Protein AF-L8WG31-F1 (afdb_monomer_lite)

InterPro domains:
  IPR007484 Peptidase M28 [PF04389] (131-255)
  IPR045175 Peptidase M28 family [PTHR12147] (44-254)

Secondary structure (DSSP, 8-state):
------HHHHHHHHHHHHHHHHHHS-PPPPP--SB-TTT-SB---HHHHHHHHHIIIIII----TTSHHHHHHHHHHHHHHHHHHHHHHHHHHHSTT---EEEEEEEEEEEEEEEEETTEEEEEEEEEEEEEEEEEE-SSTTTTSSEEEEE--S---TT---IIIIIHHHHHHHHHHHHTTTS----SHHHHHHHHH-TTGGGEEEEEE---S-SSSS--B-----HHHHHHHHTSSS--B-HHHHHHHHTTSSPP-

Sequence (257 aa):
MTKSTSVWHTFASLLPLLVITPWITKLPTPVVDLINPRTGLPQLSEFQILSHVRALSEDIGFRTVGTREHALGDAWLLDQVEKLRDQCKELLSLTPGRRLECEVWRQQGSGTHRFDMMNKRVYKNYVDLTNIIVRVSDGTPEGKRNAVLVNSHLDSTLPSPGAADDAISVGVMLECIRVLTETPESLQDGSHLYATQHFTAHTVRAIINLEAAGSTGPELLFQATSEEMIEAYSHVPRPFGTVLANDVFSSGVIMSE

Radius of gyration: 20.76 Å; chains: 1; bounding box: 80×47×40 Å

Foldseek 3Di:
DDDPPDVVVVVVVCCCVVPVVQVVDDDDDFAADQADPPPRAGDFGPNQLLVQLCCQPPVLNALAPPDPSVVVLVVVLLVLLVVLQVVLVVVCVVDPPQQKHKDKDWDWAWDWDWDQFPNDIDIDTDHRDIWIWIWMFSPDPVRLQADEAEEAARGHDPPGSCSVRPSSSSSVQSSCSNSCSCTGHYYPVCVVVCCVPNPSNNSYDYYHYRGGPDDDDPDEPLDDDDPVVVVVLVPDPDRHYDVVSVVCVVVSVDDDD

Organism: Thanatephorus cucumeris (strain AG1-IA) (NCBI:txid983506)

pLDDT: mean 81.34, std 14.18, range [32.25, 97.56]

Structure (mmCIF, N/CA/C/O backbone):
data_AF-L8WG31-F1
#
_entry.id   AF-L8WG31-F1
#
loop_
_atom_site.group_PDB
_atom_site.id
_atom_site.type_symbol
_atom_site.label_atom_id
_atom_site.label_alt_id
_atom_site.label_comp_id
_atom_site.label_asym_id
_atom_site.label_entity_id
_atom_site.label_seq_id
_atom_site.pdbx_PDB_ins_code
_atom_site.Cartn_x
_atom_site.Cartn_y
_atom_site.Cartn_z
_atom_site.occupancy
_atom_site.B_iso_or_equiv
_atom_site.auth_seq_id
_atom_site.auth_comp_id
_atom_site.auth_asym_id
_atom_site.auth_atom_id
_atom_site.pdbx_PDB_model_num
ATOM 1 N N . MET A 1 1 ? 55.228 -19.697 7.685 1.00 39.38 1 MET A N 1
ATOM 2 C CA . MET A 1 1 ? 54.350 -19.990 6.530 1.00 39.38 1 MET A CA 1
ATOM 3 C C . MET A 1 1 ? 52.945 -20.260 7.050 1.00 39.38 1 MET A C 1
ATOM 5 O O . MET A 1 1 ? 52.651 -21.381 7.443 1.00 39.38 1 MET A O 1
ATOM 9 N N . THR A 1 2 ? 52.099 -19.237 7.132 1.00 44.00 2 THR A N 1
ATOM 10 C CA . THR A 1 2 ? 50.674 -19.400 7.452 1.00 44.00 2 THR A CA 1
ATOM 11 C C . THR A 1 2 ? 49.940 -19.893 6.205 1.00 44.00 2 THR A C 1
ATOM 13 O O . THR A 1 2 ? 50.102 -19.326 5.125 1.00 44.00 2 THR A O 1
ATOM 16 N N . LYS A 1 3 ? 49.160 -20.975 6.319 1.00 47.31 3 LYS A N 1
ATOM 17 C CA . LYS A 1 3 ? 48.319 -21.436 5.207 1.00 47.31 3 LYS A CA 1
ATOM 18 C C . LYS A 1 3 ? 47.142 -20.476 5.064 1.00 47.31 3 LYS A C 1
ATOM 20 O O . LYS A 1 3 ? 46.303 -20.419 5.956 1.00 47.31 3 LYS A O 1
ATOM 25 N N . SER A 1 4 ? 47.068 -19.764 3.942 1.00 49.72 4 SER A N 1
ATOM 26 C CA . SER A 1 4 ? 45.843 -19.067 3.551 1.00 49.72 4 SER A CA 1
ATOM 27 C C . SER A 1 4 ? 44.784 -20.113 3.199 1.00 49.72 4 SER A C 1
ATOM 29 O O . SER A 1 4 ? 44.795 -20.686 2.108 1.00 49.72 4 SER A O 1
ATOM 31 N N . THR A 1 5 ? 43.907 -20.428 4.151 1.00 52.72 5 THR A N 1
ATOM 32 C CA . THR A 1 5 ? 42.684 -21.192 3.889 1.00 52.72 5 THR A CA 1
ATOM 33 C C . THR A 1 5 ? 41.764 -20.308 3.062 1.00 52.72 5 THR A C 1
ATOM 35 O O . THR A 1 5 ? 41.119 -19.408 3.596 1.00 52.72 5 THR A O 1
ATOM 38 N N . SER A 1 6 ? 41.782 -20.526 1.747 1.00 55.91 6 SER A N 1
ATOM 39 C CA . SER A 1 6 ? 41.094 -19.685 0.768 1.00 55.91 6 SER A CA 1
ATOM 40 C C . SER A 1 6 ? 39.626 -19.468 1.140 1.00 55.91 6 SER A C 1
ATOM 42 O O . SER A 1 6 ? 38.872 -20.434 1.260 1.00 55.91 6 SER A O 1
ATOM 44 N N . VAL A 1 7 ? 39.219 -18.198 1.265 1.00 59.09 7 VAL A N 1
ATOM 45 C CA . VAL A 1 7 ? 37.840 -17.762 1.573 1.00 59.09 7 VAL A CA 1
ATOM 46 C C . VAL A 1 7 ? 36.817 -18.401 0.622 1.00 59.09 7 VAL A C 1
ATOM 48 O O . VAL A 1 7 ? 35.701 -18.730 1.022 1.00 59.09 7 VAL A O 1
ATOM 51 N N . TRP A 1 8 ? 37.239 -18.675 -0.615 1.00 56.16 8 TRP A N 1
ATOM 52 C CA . TRP A 1 8 ? 36.476 -19.394 -1.633 1.00 56.16 8 TRP A CA 1
ATOM 53 C C . TRP A 1 8 ? 36.023 -20.796 -1.209 1.00 56.16 8 TRP A C 1
ATOM 55 O O . TRP A 1 8 ? 34.938 -21.208 -1.604 1.00 56.16 8 TRP A O 1
ATOM 65 N N . HIS A 1 9 ? 36.792 -21.529 -0.395 1.00 62.72 9 HIS A N 1
ATOM 66 C CA . HIS A 1 9 ? 36.356 -22.838 0.106 1.00 62.72 9 HIS A CA 1
ATOM 67 C C . HIS A 1 9 ? 35.235 -22.702 1.141 1.00 62.72 9 HIS A C 1
ATOM 69 O O . HIS A 1 9 ? 34.286 -23.481 1.106 1.00 62.72 9 HIS A O 1
ATOM 75 N N . THR A 1 10 ? 35.296 -21.686 2.006 1.00 62.12 10 THR A N 1
ATOM 76 C CA . THR A 1 10 ? 34.235 -21.400 2.982 1.00 62.12 10 THR A CA 1
ATOM 77 C C . THR A 1 10 ? 32.944 -20.993 2.271 1.00 62.12 10 THR A C 1
ATOM 79 O O . THR A 1 10 ? 31.895 -21.577 2.535 1.00 62.12 10 THR A O 1
ATOM 82 N N . PHE A 1 11 ? 33.024 -20.091 1.284 1.00 59.25 11 PHE A N 1
ATOM 83 C CA . PHE A 1 11 ? 31.883 -19.738 0.429 1.00 59.25 11 PHE A CA 1
ATOM 84 C C . PHE A 1 11 ? 31.330 -20.950 -0.335 1.00 59.25 11 PHE A C 1
ATOM 86 O O . PHE A 1 11 ? 30.128 -21.196 -0.295 1.00 59.25 11 PHE A O 1
ATOM 93 N N . ALA A 1 12 ? 32.186 -21.761 -0.965 1.00 65.62 12 ALA A N 1
ATOM 94 C CA . ALA A 1 12 ? 31.759 -22.960 -1.690 1.00 65.62 12 ALA A CA 1
ATOM 95 C C . ALA A 1 12 ? 31.110 -24.024 -0.784 1.00 65.62 12 ALA A C 1
ATOM 97 O O . ALA A 1 12 ? 30.251 -24.765 -1.250 1.00 65.62 12 ALA A O 1
ATOM 98 N N . SER A 1 13 ? 31.476 -24.090 0.503 1.00 67.44 13 SER A N 1
ATOM 99 C CA . SER A 1 13 ? 30.834 -24.984 1.481 1.00 67.44 13 SER A CA 1
ATOM 100 C C . SER A 1 13 ? 29.490 -24.470 2.018 1.00 67.44 13 SER A C 1
ATOM 102 O O . SER A 1 13 ? 28.666 -25.271 2.450 1.00 67.44 13 SER A O 1
ATOM 104 N N . LEU A 1 14 ? 29.243 -23.156 1.953 1.00 63.84 14 LEU A N 1
ATOM 105 C CA . LEU A 1 14 ? 27.973 -22.531 2.343 1.00 63.84 14 LEU A CA 1
ATOM 106 C C . LEU A 1 14 ? 26.996 -22.386 1.168 1.00 63.84 14 LEU A C 1
ATOM 108 O O . LEU A 1 14 ? 25.787 -22.345 1.384 1.00 63.84 14 LEU A O 1
ATOM 112 N N . LEU A 1 15 ? 27.491 -22.374 -0.074 1.00 60.75 15 LEU A N 1
ATOM 113 C CA . LEU A 1 15 ? 26.664 -22.294 -1.281 1.00 60.75 15 LEU A CA 1
ATOM 114 C C . LEU A 1 15 ? 25.557 -23.374 -1.339 1.00 60.75 15 LEU A C 1
ATOM 116 O O . LEU A 1 15 ? 24.432 -23.012 -1.669 1.00 60.75 15 LEU A O 1
ATOM 120 N N . PRO A 1 16 ? 25.775 -24.651 -0.952 1.00 57.28 16 PRO A N 1
ATOM 121 C CA . PRO A 1 16 ? 24.699 -25.640 -0.877 1.00 57.28 16 PRO A CA 1
ATOM 122 C C . PRO A 1 16 ? 23.622 -25.286 0.154 1.00 57.28 16 PRO A C 1
ATOM 124 O O . PRO A 1 16 ? 22.447 -25.518 -0.099 1.00 57.28 16 PRO A O 1
ATOM 127 N N . LEU A 1 17 ? 23.981 -24.691 1.296 1.00 58.09 17 LEU A N 1
ATOM 128 C CA . LEU A 1 17 ? 22.997 -24.265 2.298 1.00 58.09 17 LEU A CA 1
ATOM 129 C C . LEU A 1 17 ? 22.162 -23.084 1.787 1.00 58.09 17 LEU A C 1
ATOM 131 O O . LEU A 1 17 ? 20.944 -23.097 1.942 1.00 58.09 17 LEU A O 1
ATOM 135 N N . LEU A 1 18 ? 22.791 -22.117 1.117 1.00 57.84 18 LEU A N 1
ATOM 136 C CA . LEU A 1 18 ? 22.113 -20.949 0.541 1.00 57.84 18 LEU A CA 1
ATOM 137 C C . LEU A 1 18 ? 21.251 -21.295 -0.688 1.00 57.84 18 LEU A C 1
ATOM 139 O O . LEU A 1 18 ? 20.193 -20.705 -0.873 1.00 57.84 18 LEU A O 1
ATOM 143 N N . VAL A 1 19 ? 21.683 -22.250 -1.51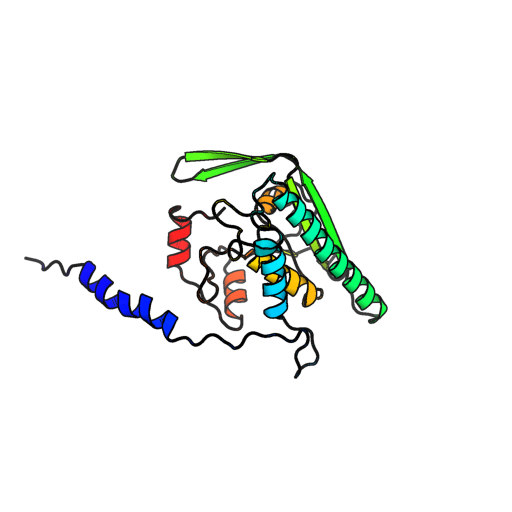9 1.00 58.31 19 VAL A N 1
ATOM 144 C CA . VAL A 1 19 ? 21.013 -22.590 -2.789 1.00 58.31 19 VAL A CA 1
ATOM 145 C C . VAL A 1 19 ? 20.019 -23.745 -2.651 1.00 58.31 19 VAL A C 1
ATOM 147 O O . VAL A 1 19 ? 19.029 -23.753 -3.370 1.00 58.31 19 VAL A O 1
ATOM 150 N N . ILE A 1 20 ? 20.226 -24.715 -1.750 1.00 55.75 20 ILE A N 1
ATOM 151 C CA . ILE A 1 20 ? 19.357 -25.906 -1.659 1.00 55.75 20 ILE A CA 1
ATOM 152 C C . ILE A 1 20 ? 18.225 -25.718 -0.638 1.00 55.75 20 ILE A C 1
ATOM 154 O O . ILE A 1 20 ? 17.119 -26.206 -0.873 1.00 55.75 20 ILE A O 1
ATOM 158 N N . THR A 1 21 ? 18.440 -24.999 0.473 1.00 55.25 21 THR A N 1
ATOM 159 C CA . THR A 1 21 ? 17.382 -24.846 1.496 1.00 55.25 21 THR A CA 1
ATOM 160 C C . THR A 1 21 ? 16.093 -24.174 0.987 1.00 55.25 21 THR A C 1
ATOM 162 O O . THR A 1 21 ? 15.031 -24.697 1.335 1.00 55.25 21 THR A O 1
ATOM 165 N N . PRO A 1 22 ? 16.112 -23.159 0.089 1.00 55.00 22 PRO A N 1
ATOM 166 C CA . PRO A 1 22 ? 14.879 -22.574 -0.457 1.00 55.00 22 PRO A CA 1
ATOM 167 C C . PRO A 1 22 ? 14.077 -23.530 -1.358 1.00 55.00 22 PRO A C 1
ATOM 169 O O . PRO A 1 22 ? 12.883 -23.334 -1.564 1.00 55.00 22 PRO A O 1
ATOM 172 N N . TRP A 1 23 ? 14.715 -24.576 -1.896 1.00 52.06 23 TRP A N 1
ATOM 173 C CA . TRP A 1 23 ? 14.084 -25.550 -2.798 1.00 52.06 23 TRP A CA 1
ATOM 174 C C . TRP A 1 23 ? 13.476 -26.753 -2.063 1.00 52.06 23 TRP A C 1
ATOM 176 O O . TRP A 1 23 ? 12.752 -27.543 -2.667 1.00 52.06 23 TRP A O 1
ATOM 186 N N . ILE A 1 24 ? 13.757 -26.908 -0.764 1.00 54.44 24 ILE A N 1
ATOM 187 C CA . ILE A 1 24 ? 13.209 -27.985 0.080 1.00 54.44 24 ILE A CA 1
ATOM 188 C C . ILE A 1 24 ? 11.930 -27.530 0.809 1.00 54.44 24 ILE A C 1
ATOM 190 O O . ILE A 1 24 ? 11.079 -28.355 1.153 1.00 54.44 24 ILE A O 1
ATOM 194 N N . THR A 1 25 ? 11.741 -26.224 1.011 1.00 58.28 25 THR A N 1
ATOM 195 C CA . THR A 1 25 ? 10.524 -25.661 1.607 1.00 58.28 25 THR A CA 1
ATOM 196 C C . THR A 1 25 ? 9.344 -25.727 0.641 1.00 58.28 25 THR A C 1
ATOM 198 O O . THR A 1 25 ? 9.154 -24.849 -0.199 1.00 58.28 25 THR A O 1
ATOM 201 N N . LYS A 1 26 ? 8.503 -26.759 0.785 1.00 62.78 26 LYS A N 1
ATOM 202 C CA . LYS A 1 26 ? 7.201 -26.820 0.111 1.00 62.78 26 LYS A CA 1
ATOM 203 C C . LYS A 1 26 ? 6.341 -25.631 0.560 1.00 62.78 26 LYS A C 1
ATOM 205 O O . LYS A 1 26 ? 5.962 -25.559 1.728 1.00 62.78 26 LYS A O 1
ATOM 210 N N . LEU A 1 27 ? 6.026 -24.735 -0.377 1.00 67.56 27 LEU A N 1
ATOM 211 C CA . LEU A 1 27 ? 5.134 -23.595 -0.154 1.00 67.56 27 LEU A CA 1
ATOM 212 C C . LEU A 1 27 ? 3.757 -24.049 0.380 1.00 67.56 27 LEU A C 1
ATOM 214 O O . LEU A 1 27 ? 3.323 -25.173 0.088 1.00 67.56 27 LEU A O 1
ATOM 218 N N . PRO A 1 28 ? 3.061 -23.205 1.169 1.00 72.31 28 PRO A N 1
ATOM 219 C CA . PRO A 1 28 ? 1.695 -23.488 1.597 1.00 72.31 28 PRO A CA 1
ATOM 220 C C . PRO A 1 28 ? 0.755 -23.637 0.392 1.00 72.31 28 PRO A C 1
ATOM 222 O O . PRO A 1 28 ? 1.017 -23.130 -0.696 1.00 72.31 28 PRO A O 1
ATOM 225 N N . THR A 1 29 ? -0.376 -24.310 0.596 1.00 81.62 29 THR A N 1
ATOM 226 C CA . THR A 1 29 ? -1.518 -24.174 -0.316 1.00 81.62 29 THR A CA 1
ATOM 227 C C . THR A 1 29 ? -2.111 -22.772 -0.156 1.00 81.62 29 THR A C 1
ATOM 229 O O . THR A 1 29 ? -2.394 -22.417 0.992 1.00 81.62 29 THR A O 1
ATOM 232 N N . PRO A 1 30 ? -2.323 -22.012 -1.245 1.00 83.69 30 PRO A N 1
ATOM 233 C CA . PRO A 1 30 ? -2.789 -20.635 -1.154 1.00 83.69 30 PRO A CA 1
ATOM 234 C C . PRO A 1 30 ? -4.205 -20.552 -0.579 1.00 83.69 30 PRO A C 1
ATOM 236 O O . PRO A 1 30 ? -5.063 -21.384 -0.896 1.00 83.69 30 PRO A O 1
ATOM 239 N N . VAL A 1 31 ? -4.464 -19.545 0.253 1.00 88.00 31 VAL A N 1
ATOM 240 C CA . VAL A 1 31 ? -5.805 -19.261 0.780 1.00 88.00 31 VAL A CA 1
ATOM 241 C C . VAL A 1 31 ? -6.660 -18.630 -0.318 1.00 88.00 31 VAL A C 1
ATOM 243 O O . VAL A 1 31 ? -6.309 -17.588 -0.863 1.00 88.00 31 VAL A O 1
ATOM 246 N N . VAL A 1 32 ? -7.796 -19.253 -0.644 1.00 90.56 32 VAL A N 1
ATOM 247 C CA . VAL A 1 32 ? -8.722 -18.760 -1.683 1.00 90.56 32 VAL A CA 1
ATOM 248 C C . VAL A 1 32 ? -9.994 -18.132 -1.107 1.00 90.56 32 VAL A C 1
ATOM 250 O O . VAL A 1 32 ? -10.515 -17.175 -1.679 1.00 90.56 32 VAL A O 1
ATOM 253 N N . ASP A 1 33 ? -10.483 -18.617 0.037 1.00 89.81 33 ASP A N 1
ATOM 254 C CA . ASP A 1 33 ? -11.764 -18.193 0.610 1.00 89.81 33 ASP A CA 1
ATOM 255 C C . ASP A 1 33 ? -11.671 -16.823 1.304 1.00 89.81 33 ASP A C 1
ATOM 257 O O . ASP A 1 33 ? -10.823 -16.620 2.171 1.00 89.81 33 ASP A O 1
ATOM 261 N N . LEU A 1 34 ? -12.599 -15.907 0.999 1.00 87.06 34 LEU A N 1
ATOM 262 C CA . LEU A 1 34 ? -12.669 -14.555 1.591 1.00 87.06 34 LEU A CA 1
ATOM 263 C C . LEU A 1 34 ? -12.992 -14.542 3.100 1.00 87.06 34 LEU A C 1
ATOM 265 O O . LEU A 1 34 ? -12.755 -13.543 3.788 1.00 87.06 34 LEU A O 1
ATOM 269 N N . ILE A 1 35 ? -13.590 -15.634 3.585 1.00 86.25 35 ILE A N 1
ATOM 270 C CA . ILE A 1 35 ? -14.055 -15.856 4.957 1.00 86.25 35 ILE A CA 1
ATOM 271 C C . ILE A 1 35 ? -13.483 -17.194 5.422 1.00 86.25 35 ILE A C 1
ATOM 273 O O . ILE A 1 35 ? -13.566 -18.194 4.711 1.00 86.25 35 ILE A O 1
ATOM 277 N N . ASN A 1 36 ? -12.925 -17.228 6.628 1.00 85.44 36 ASN A N 1
ATOM 278 C CA . ASN A 1 36 ? -12.363 -18.439 7.200 1.00 85.44 36 ASN A CA 1
ATOM 279 C C . ASN A 1 36 ? -13.475 -19.449 7.560 1.00 85.44 36 ASN A C 1
ATOM 281 O O . ASN A 1 36 ? -14.314 -19.148 8.415 1.00 85.44 36 ASN A O 1
ATOM 285 N N . PRO A 1 37 ? -13.466 -20.680 7.012 1.00 85.19 37 PRO A N 1
ATOM 286 C CA . PRO A 1 37 ? -14.547 -21.649 7.217 1.00 85.19 37 PRO A CA 1
ATOM 287 C C . PRO A 1 37 ? -14.601 -22.259 8.630 1.00 85.19 37 PRO A C 1
ATOM 289 O O . PRO A 1 37 ? -15.470 -23.086 8.898 1.00 85.19 37 PRO A O 1
ATOM 292 N N . ARG A 1 38 ? -13.680 -21.896 9.539 1.00 86.94 38 ARG A N 1
ATOM 293 C CA . ARG A 1 38 ? -13.680 -22.340 10.946 1.00 86.94 38 ARG A CA 1
ATOM 294 C C . ARG A 1 38 ? -14.101 -21.249 11.927 1.00 86.94 38 ARG A C 1
ATOM 296 O O . ARG A 1 38 ? -14.733 -21.575 12.925 1.00 86.94 38 ARG A O 1
ATOM 303 N N . THR A 1 39 ? -13.734 -19.990 11.680 1.00 84.94 39 THR A N 1
ATOM 304 C CA . THR A 1 39 ? -14.068 -18.863 12.574 1.00 84.94 39 THR A CA 1
ATOM 305 C C . THR A 1 39 ? -15.258 -18.036 12.092 1.00 84.94 39 THR A C 1
ATOM 307 O O . THR A 1 39 ? -15.850 -17.323 12.896 1.00 84.94 39 THR A O 1
ATOM 310 N N . GLY A 1 40 ? -15.613 -18.108 10.803 1.00 81.38 40 GLY A N 1
ATOM 311 C CA . GLY A 1 40 ? -16.642 -17.258 10.193 1.00 81.38 40 GLY A CA 1
ATOM 312 C C . GLY A 1 40 ? -16.223 -15.794 10.004 1.00 81.38 40 GLY A C 1
ATOM 313 O O . GLY A 1 40 ? -17.044 -14.983 9.585 1.00 81.38 40 GLY A O 1
ATOM 314 N N . LEU A 1 41 ? -14.964 -15.451 10.301 1.00 80.44 41 LEU A N 1
ATOM 315 C CA . LEU A 1 41 ? -14.413 -14.101 10.152 1.00 80.44 41 LEU A CA 1
ATOM 316 C C . LEU A 1 41 ? -13.779 -13.904 8.764 1.00 80.44 41 LEU A C 1
ATOM 318 O O . LEU A 1 41 ? -13.327 -14.887 8.165 1.00 80.44 41 LEU A O 1
ATOM 322 N N . PRO A 1 42 ? -13.685 -12.661 8.255 1.00 84.38 42 PRO A N 1
ATOM 323 C CA . PRO A 1 42 ? -12.864 -12.348 7.089 1.00 84.38 42 PRO A CA 1
ATOM 324 C C . PRO A 1 42 ? -11.414 -12.827 7.265 1.00 84.38 42 PRO A C 1
ATOM 326 O O . PRO A 1 42 ? -10.857 -12.776 8.360 1.00 84.38 42 PRO A O 1
ATOM 329 N N . GLN A 1 43 ? -10.796 -13.283 6.179 1.00 86.19 43 GLN A N 1
ATOM 330 C CA . GLN A 1 43 ? -9.372 -13.635 6.122 1.00 86.19 43 GLN A CA 1
ATOM 331 C C . GLN A 1 43 ? -8.773 -13.171 4.793 1.00 86.19 43 GLN A C 1
ATOM 333 O O . GLN A 1 43 ? -9.523 -12.965 3.839 1.00 86.19 43 GLN A O 1
ATOM 338 N N . LEU A 1 44 ? -7.447 -13.026 4.723 1.00 89.88 44 LEU A N 1
ATOM 339 C CA . LEU A 1 44 ? -6.751 -12.692 3.477 1.00 89.88 44 LEU A CA 1
ATOM 340 C C . LEU A 1 44 ? -6.893 -13.846 2.470 1.00 89.88 44 LEU A C 1
ATOM 342 O O . LEU A 1 44 ? -6.647 -15.001 2.816 1.00 89.88 44 LEU A O 1
ATOM 346 N N . SER A 1 45 ? -7.254 -13.524 1.230 1.00 92.44 45 SER A N 1
ATOM 347 C CA . SER A 1 45 ? -7.281 -14.427 0.084 1.00 92.44 45 SER A CA 1
ATOM 348 C C . SER A 1 45 ? -6.139 -14.083 -0.871 1.00 92.44 45 SER A C 1
ATOM 350 O O . SER A 1 45 ? -6.115 -13.032 -1.513 1.00 92.44 45 SER A O 1
ATOM 352 N N . GLU A 1 46 ? -5.202 -15.016 -1.017 1.00 91.19 46 GLU A N 1
ATOM 353 C CA . GLU A 1 46 ? -4.130 -14.958 -2.014 1.00 91.19 46 GLU A CA 1
ATOM 354 C C . GLU A 1 46 ? -4.703 -14.927 -3.441 1.00 91.19 46 GLU A C 1
ATOM 356 O O . GLU A 1 46 ? -4.110 -14.324 -4.332 1.00 91.19 46 GLU A O 1
ATOM 361 N N . PHE A 1 47 ? -5.898 -15.494 -3.660 1.00 92.31 47 PHE A N 1
ATOM 362 C CA . PHE A 1 47 ? -6.606 -15.382 -4.938 1.00 92.31 47 PHE A CA 1
ATOM 363 C C . PHE A 1 47 ? -7.048 -13.939 -5.241 1.00 92.31 47 PHE A C 1
ATOM 365 O O . PHE A 1 47 ? -6.865 -13.478 -6.368 1.00 92.31 47 PHE A O 1
ATOM 372 N N . GLN A 1 48 ? -7.568 -13.199 -4.251 1.00 93.31 48 GLN A N 1
ATOM 373 C CA . GLN A 1 48 ? -7.884 -11.774 -4.424 1.00 93.31 48 GLN A CA 1
ATOM 374 C C . GLN A 1 48 ? -6.626 -10.955 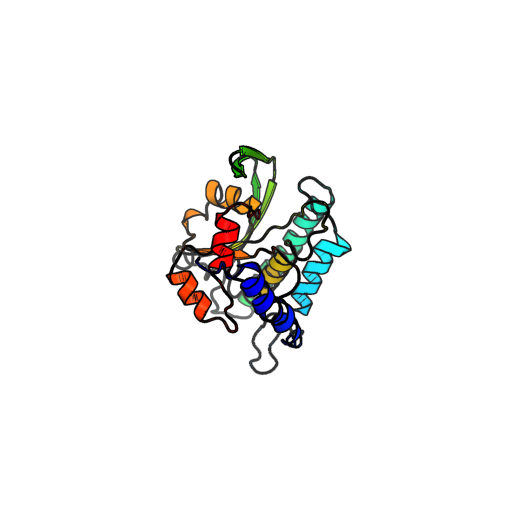-4.709 1.00 93.31 48 GLN A C 1
ATOM 376 O O . GLN A 1 48 ? -6.596 -10.217 -5.694 1.00 93.31 48 GLN A O 1
ATOM 381 N N . ILE A 1 49 ? -5.576 -11.138 -3.903 1.00 94.56 49 ILE A N 1
ATOM 382 C CA . ILE A 1 49 ? -4.283 -10.455 -4.058 1.00 94.56 49 ILE A CA 1
ATOM 383 C C . ILE A 1 49 ? -3.741 -10.660 -5.479 1.00 94.56 49 ILE A C 1
ATOM 385 O O . ILE A 1 49 ? -3.447 -9.690 -6.174 1.00 94.56 49 ILE A O 1
ATOM 389 N N . LEU A 1 50 ? -3.698 -11.907 -5.961 1.00 94.56 50 LEU A N 1
ATOM 390 C CA . LEU A 1 50 ? -3.232 -12.223 -7.313 1.00 94.56 50 LEU A CA 1
ATOM 391 C C . LEU A 1 50 ? -4.162 -11.690 -8.417 1.00 94.56 50 LEU A C 1
ATOM 393 O O . LEU A 1 50 ? -3.681 -11.368 -9.502 1.00 94.56 50 LEU A O 1
ATOM 397 N N . SER A 1 51 ? -5.466 -11.532 -8.164 1.00 95.50 51 SER A N 1
ATOM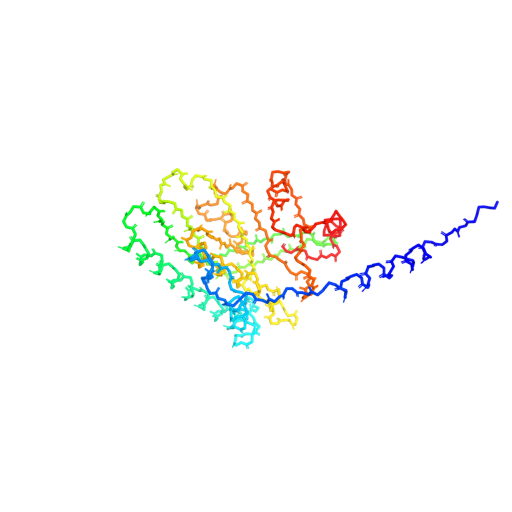 398 C CA . SER A 1 51 ? -6.378 -10.873 -9.112 1.00 95.50 51 SER A CA 1
ATOM 399 C C . SER A 1 51 ? -6.101 -9.367 -9.243 1.00 95.50 51 SER A C 1
ATOM 401 O O . SER A 1 51 ? -6.151 -8.829 -10.349 1.00 95.50 51 SER A O 1
ATOM 403 N N . HIS A 1 52 ? -5.723 -8.702 -8.144 1.00 96.19 52 HIS A N 1
ATOM 404 C CA . HIS A 1 52 ? -5.301 -7.300 -8.142 1.00 96.19 52 HIS A CA 1
ATOM 405 C C . HIS A 1 52 ? -3.935 -7.118 -8.824 1.00 96.19 52 HIS A C 1
ATOM 407 O O . HIS A 1 52 ? -3.800 -6.235 -9.671 1.00 96.19 52 HIS A O 1
ATOM 413 N N . VAL A 1 53 ? -2.964 -8.004 -8.550 1.00 96.38 53 VAL A N 1
ATOM 414 C CA . VAL A 1 53 ? -1.684 -8.067 -9.287 1.00 96.38 53 VAL A CA 1
ATOM 415 C C . VAL A 1 53 ? -1.941 -8.168 -10.785 1.00 96.38 53 VAL A C 1
ATOM 417 O O . VAL A 1 53 ? -1.423 -7.368 -11.558 1.00 96.38 53 VAL A O 1
ATOM 420 N N . ARG A 1 54 ? -2.789 -9.117 -11.196 1.00 96.75 54 ARG A N 1
ATOM 421 C CA . ARG A 1 54 ? -3.098 -9.377 -12.603 1.00 96.75 54 ARG A CA 1
ATOM 422 C C . ARG A 1 54 ? -3.701 -8.164 -13.310 1.00 96.75 54 ARG A C 1
ATOM 424 O O . ARG A 1 54 ? -3.225 -7.800 -14.384 1.00 96.75 54 ARG A O 1
ATOM 431 N N . ALA A 1 55 ? -4.665 -7.493 -12.681 1.00 97.56 55 ALA A N 1
ATOM 432 C CA . ALA A 1 55 ? -5.252 -6.270 -13.222 1.00 97.56 55 ALA A CA 1
ATOM 433 C C . ALA A 1 55 ? -4.196 -5.169 -13.446 1.00 97.56 55 ALA A C 1
ATOM 435 O O . ALA A 1 55 ? -4.188 -4.509 -14.485 1.00 97.56 55 ALA A O 1
ATOM 436 N N . LEU A 1 56 ? -3.264 -5.000 -12.503 1.00 96.88 56 LEU A N 1
ATOM 437 C CA . LEU A 1 56 ? -2.206 -3.992 -12.587 1.00 96.88 56 LEU A CA 1
ATOM 438 C C . LEU A 1 56 ? -1.100 -4.350 -13.596 1.00 96.88 56 LEU A C 1
ATOM 440 O O . LEU A 1 56 ? -0.678 -3.475 -14.353 1.00 96.88 56 LEU A O 1
ATOM 444 N N . SER A 1 57 ? -0.618 -5.598 -13.625 1.00 95.81 57 SER A N 1
ATOM 445 C CA . SER A 1 57 ? 0.589 -5.987 -14.378 1.00 95.81 57 SER A CA 1
ATOM 446 C C . SER A 1 57 ? 0.348 -6.767 -15.675 1.00 95.81 57 SER A C 1
ATOM 448 O O . SER A 1 57 ? 1.230 -6.773 -16.530 1.00 95.81 57 SER A O 1
ATOM 450 N N . GLU A 1 58 ? -0.799 -7.432 -15.849 1.00 95.19 58 GLU A N 1
ATOM 451 C CA . GLU A 1 58 ? -1.181 -8.061 -17.128 1.00 95.19 58 GLU A CA 1
ATOM 452 C C . GLU A 1 58 ? -2.163 -7.186 -17.915 1.00 95.19 58 GLU A C 1
ATOM 454 O O . GLU A 1 58 ? -1.913 -6.905 -19.086 1.00 95.19 58 GLU A O 1
ATOM 459 N N . ASP A 1 59 ? -3.261 -6.746 -17.288 1.00 97.19 59 ASP A N 1
ATOM 460 C CA . ASP A 1 59 ? -4.351 -6.063 -18.003 1.00 97.19 59 ASP A CA 1
ATOM 461 C C . ASP A 1 59 ? -4.062 -4.566 -18.258 1.00 97.19 59 ASP A C 1
ATOM 463 O O . ASP A 1 59 ? -4.444 -4.035 -19.303 1.00 97.19 59 ASP A O 1
ATOM 467 N N . ILE A 1 60 ? -3.366 -3.885 -17.334 1.00 97.25 60 ILE A N 1
ATOM 468 C CA . ILE A 1 60 ? -2.891 -2.491 -17.490 1.00 97.25 60 ILE A CA 1
ATOM 469 C C . ILE A 1 60 ? -1.420 -2.441 -17.947 1.00 97.25 60 ILE A C 1
ATOM 471 O O . ILE A 1 60 ? -1.076 -1.670 -18.844 1.00 97.25 60 ILE A O 1
ATOM 475 N N . GLY A 1 61 ? -0.546 -3.268 -17.367 1.00 94.38 61 GLY A N 1
ATOM 476 C CA . GLY A 1 61 ? 0.843 -3.432 -17.808 1.00 94.38 61 GLY A CA 1
ATOM 477 C C . GLY A 1 61 ? 1.825 -2.404 -17.229 1.00 94.38 61 GLY A C 1
ATOM 478 O O . GLY A 1 61 ? 2.033 -2.346 -16.021 1.00 94.38 61 GLY A O 1
ATOM 479 N N . PHE A 1 62 ? 2.499 -1.643 -18.098 1.00 95.62 62 PHE A N 1
ATOM 480 C CA . PHE A 1 62 ? 3.667 -0.814 -17.755 1.00 95.62 62 PHE A CA 1
ATOM 481 C C . PHE A 1 62 ? 3.266 0.571 -17.219 1.00 95.62 62 PHE A C 1
ATOM 483 O O . PHE A 1 62 ? 3.252 1.572 -17.941 1.00 95.62 62 PHE A O 1
ATOM 490 N N . ARG A 1 63 ? 2.967 0.634 -15.921 1.00 94.94 63 ARG A N 1
ATOM 491 C CA . ARG A 1 63 ? 2.472 1.812 -15.186 1.00 94.94 63 ARG A CA 1
ATOM 492 C C . ARG A 1 63 ? 3.556 2.867 -14.898 1.00 94.94 63 ARG A C 1
ATOM 494 O O . ARG A 1 63 ? 3.502 3.528 -13.872 1.00 94.94 63 ARG A O 1
ATOM 501 N N . THR A 1 64 ? 4.552 3.046 -15.765 1.00 93.06 64 THR A N 1
ATOM 502 C CA . THR A 1 64 ? 5.631 4.036 -15.573 1.00 93.06 64 THR A CA 1
ATOM 503 C C . THR A 1 64 ? 5.077 5.464 -15.478 1.00 93.06 64 THR A C 1
ATOM 505 O O . THR A 1 64 ? 4.264 5.863 -16.309 1.00 93.06 64 THR A O 1
ATOM 508 N N . VAL A 1 65 ? 5.519 6.249 -14.488 1.00 90.12 65 VAL A N 1
ATOM 509 C CA . VAL A 1 65 ? 4.976 7.591 -14.198 1.00 90.12 65 VAL A CA 1
ATOM 510 C C . VAL A 1 65 ? 4.876 8.466 -15.457 1.00 90.12 65 VAL A C 1
ATOM 512 O O . VAL A 1 65 ? 5.845 8.660 -16.192 1.00 90.12 65 VAL A O 1
ATOM 515 N N . GLY A 1 66 ? 3.678 9.005 -15.699 1.00 89.12 66 GLY A N 1
ATOM 516 C CA . GLY A 1 66 ? 3.370 9.855 -16.854 1.00 89.12 66 GLY A CA 1
ATOM 517 C C . GLY A 1 66 ? 2.906 9.119 -18.120 1.00 89.12 66 GLY A C 1
ATOM 518 O O . GLY A 1 66 ? 2.522 9.786 -19.082 1.00 89.12 66 GLY A O 1
ATOM 519 N N . THR A 1 67 ? 2.885 7.780 -18.149 1.00 93.25 67 THR A N 1
ATOM 520 C CA . THR A 1 67 ? 2.235 7.028 -19.238 1.00 93.25 67 THR A CA 1
ATOM 521 C C . THR A 1 67 ? 0.707 7.044 -19.116 1.00 93.25 67 THR A C 1
ATOM 523 O O . THR A 1 67 ? 0.130 7.411 -18.086 1.00 93.25 67 THR A O 1
ATOM 526 N N . ARG A 1 68 ? 0.019 6.603 -20.177 1.00 95.62 68 ARG A N 1
ATOM 527 C CA . ARG A 1 68 ? -1.428 6.349 -20.134 1.00 95.62 68 ARG A CA 1
ATOM 528 C C . ARG A 1 68 ? -1.745 5.226 -19.146 1.00 95.62 68 ARG A C 1
ATOM 530 O O . ARG A 1 68 ? -2.743 5.286 -18.441 1.00 95.62 68 ARG A O 1
ATOM 537 N N . GLU A 1 69 ? -0.889 4.218 -19.106 1.00 96.19 69 GLU A N 1
ATOM 538 C CA . GLU A 1 69 ? -1.012 3.005 -18.309 1.00 96.19 69 GLU A CA 1
ATOM 539 C C . GLU A 1 69 ? -0.885 3.329 -16.809 1.00 96.19 69 GLU A C 1
ATOM 541 O O . GLU A 1 69 ? -1.661 2.817 -16.008 1.00 96.19 69 GLU A O 1
ATOM 546 N N . HIS A 1 70 ? -0.023 4.282 -16.433 1.00 94.19 70 HIS A N 1
ATOM 547 C CA . HIS A 1 70 ? 0.012 4.858 -15.082 1.00 94.19 70 HIS A CA 1
ATOM 548 C C . HIS A 1 70 ? -1.317 5.536 -14.703 1.00 94.19 70 HIS A C 1
ATOM 550 O O . HIS A 1 70 ? -1.875 5.264 -13.642 1.00 94.19 70 HIS A O 1
ATOM 556 N N . ALA A 1 71 ? -1.876 6.367 -15.591 1.00 94.69 71 ALA A N 1
ATOM 557 C CA . ALA A 1 71 ? -3.166 7.022 -15.354 1.00 94.69 71 ALA A CA 1
ATOM 558 C C . ALA A 1 71 ? -4.351 6.031 -15.296 1.00 94.69 71 ALA A C 1
ATOM 560 O O . ALA A 1 71 ? -5.324 6.277 -14.584 1.00 94.69 71 ALA A O 1
ATOM 561 N N . LEU A 1 72 ? -4.271 4.900 -16.009 1.00 97.38 72 LEU A N 1
ATOM 562 C CA . LEU A 1 72 ? -5.225 3.793 -15.884 1.00 97.38 72 LEU A CA 1
ATOM 563 C C . LEU A 1 72 ? -5.066 3.051 -14.547 1.00 97.38 72 LEU A C 1
ATOM 565 O O . LEU A 1 72 ? -6.077 2.692 -13.948 1.00 97.38 72 LEU A O 1
ATOM 569 N N . GLY A 1 73 ? -3.835 2.870 -14.057 1.00 96.06 73 GLY A N 1
ATOM 570 C CA . GLY A 1 73 ? -3.549 2.314 -12.730 1.00 96.06 73 GLY A CA 1
ATOM 571 C C . GLY A 1 73 ? -4.126 3.162 -11.594 1.00 96.06 73 GLY A C 1
ATOM 572 O O . GLY A 1 73 ? -4.831 2.632 -10.739 1.00 96.06 73 GLY A O 1
ATOM 573 N N . ASP A 1 74 ? -3.899 4.479 -11.623 1.00 95.06 74 ASP A N 1
ATOM 574 C CA . ASP A 1 74 ? -4.477 5.446 -10.672 1.00 95.06 74 ASP A CA 1
ATOM 575 C C . ASP A 1 74 ? -6.016 5.399 -10.678 1.00 95.06 74 ASP A C 1
ATOM 577 O O . ASP A 1 74 ? -6.640 5.222 -9.631 1.00 95.06 74 ASP A O 1
ATOM 581 N N . ALA A 1 75 ? -6.640 5.450 -11.860 1.00 96.31 75 ALA A N 1
ATOM 582 C CA . ALA A 1 75 ? -8.095 5.369 -11.980 1.00 96.31 75 ALA A CA 1
ATOM 583 C C . ALA A 1 75 ? -8.665 4.021 -11.488 1.00 96.31 75 ALA A C 1
ATOM 585 O O . ALA A 1 75 ? -9.721 3.995 -10.853 1.00 96.31 75 ALA A O 1
ATOM 586 N N . TRP A 1 76 ? -7.972 2.907 -11.752 1.00 97.25 76 TRP A N 1
ATOM 587 C CA . TRP A 1 76 ? -8.373 1.571 -11.302 1.00 97.25 76 TRP A CA 1
ATOM 588 C C . TRP A 1 76 ? -8.236 1.397 -9.784 1.00 97.25 76 TRP A C 1
ATOM 590 O O . TRP A 1 76 ? -9.140 0.840 -9.153 1.00 97.25 76 TRP A O 1
ATOM 600 N N . LEU A 1 77 ? -7.143 1.888 -9.186 1.00 95.88 77 LEU A N 1
ATOM 601 C CA . LEU A 1 77 ? -6.930 1.804 -7.741 1.00 95.88 77 LEU A CA 1
ATOM 602 C C . LEU A 1 77 ? -7.957 2.663 -6.997 1.00 95.88 77 LEU A C 1
ATOM 604 O O . LEU A 1 77 ? -8.512 2.215 -5.994 1.00 95.88 77 LEU A O 1
ATOM 608 N N . LEU A 1 78 ? -8.270 3.853 -7.521 1.00 95.38 78 LEU A N 1
ATOM 609 C CA . LEU A 1 78 ? -9.316 4.712 -6.970 1.00 95.38 78 LEU A CA 1
ATOM 610 C C . LEU A 1 78 ? -10.677 4.002 -6.991 1.00 95.38 78 LEU A C 1
ATOM 612 O O . LEU A 1 78 ? -11.377 4.006 -5.985 1.00 95.38 78 LEU A O 1
ATOM 616 N N . ASP A 1 79 ? -11.030 3.339 -8.096 1.00 96.19 79 ASP A N 1
ATOM 617 C CA . ASP A 1 79 ? -12.256 2.537 -8.208 1.00 96.19 79 ASP A CA 1
ATOM 618 C C . ASP A 1 79 ? -12.302 1.366 -7.201 1.00 96.19 79 ASP A C 1
ATOM 620 O O . ASP A 1 79 ? -13.358 1.124 -6.612 1.00 96.19 79 ASP A O 1
ATOM 624 N N . GLN A 1 80 ? -11.181 0.681 -6.923 1.00 94.94 80 GLN A N 1
ATOM 625 C CA . GLN A 1 80 ? -11.147 -0.361 -5.881 1.00 94.94 80 GLN A CA 1
ATOM 626 C C . GLN A 1 80 ? -11.357 0.244 -4.485 1.00 94.94 80 GLN A C 1
ATOM 628 O O . GLN A 1 80 ? -12.182 -0.235 -3.705 1.00 94.94 80 GLN A O 1
ATOM 633 N N . VAL A 1 81 ? -10.633 1.321 -4.176 1.00 93.31 81 VAL A N 1
ATOM 634 C CA . VAL A 1 81 ? -10.662 1.993 -2.871 1.00 93.31 81 VAL A CA 1
ATOM 635 C C . VAL A 1 81 ? -12.031 2.619 -2.578 1.00 93.31 81 VAL A C 1
ATOM 637 O O . VAL A 1 81 ? -12.538 2.496 -1.463 1.00 93.31 81 VAL A O 1
ATOM 640 N N . GLU A 1 82 ? -12.682 3.225 -3.571 1.00 93.94 82 GLU A N 1
ATOM 641 C CA . GLU A 1 82 ? -14.025 3.796 -3.421 1.00 93.94 82 GLU A CA 1
ATOM 642 C C . GLU A 1 82 ? -15.086 2.708 -3.172 1.00 93.94 82 GLU A C 1
ATOM 644 O O . GLU A 1 82 ? -15.978 2.903 -2.341 1.00 93.94 82 GLU A O 1
ATOM 649 N N . LYS A 1 83 ? -14.955 1.527 -3.797 1.00 93.25 83 LYS A N 1
ATOM 650 C CA . LYS A 1 83 ? -15.806 0.356 -3.503 1.00 93.25 83 LYS A CA 1
ATOM 651 C C . LYS A 1 83 ? -15.616 -0.145 -2.073 1.00 93.25 83 LYS A C 1
ATOM 653 O O . LYS A 1 83 ? -16.603 -0.407 -1.390 1.00 93.25 83 LYS A O 1
ATOM 658 N N . LEU A 1 84 ? -14.374 -0.228 -1.600 1.00 90.12 84 LEU A N 1
ATOM 659 C CA . LEU A 1 84 ? -14.044 -0.635 -0.229 1.00 90.12 84 LEU A CA 1
ATOM 660 C C . LEU A 1 84 ? -14.563 0.376 0.812 1.00 90.12 84 LEU A C 1
ATOM 662 O O . LEU A 1 84 ? -15.130 -0.007 1.838 1.00 90.12 84 LEU A O 1
ATOM 666 N N . ARG A 1 85 ? -14.475 1.678 0.518 1.00 90.19 85 ARG A N 1
ATOM 667 C CA . ARG A 1 85 ? -15.101 2.746 1.315 1.00 90.19 85 ARG A CA 1
ATOM 668 C C . ARG A 1 85 ? -16.623 2.595 1.381 1.00 90.19 85 ARG A C 1
ATOM 670 O O . ARG A 1 85 ? -17.216 2.826 2.435 1.00 90.19 85 ARG A O 1
ATOM 677 N N . ASP A 1 86 ? -17.267 2.222 0.282 1.00 91.19 86 ASP A N 1
ATOM 678 C CA . ASP A 1 86 ? -18.726 2.103 0.237 1.00 91.19 86 ASP A CA 1
ATOM 679 C C . ASP A 1 86 ? -19.222 0.798 0.896 1.00 91.19 86 ASP A C 1
ATOM 681 O O . ASP A 1 86 ? -20.216 0.835 1.623 1.00 91.19 86 ASP A O 1
ATOM 685 N N . GLN A 1 87 ? -18.451 -0.294 0.824 1.00 87.69 87 GLN A N 1
ATOM 686 C CA . GLN A 1 87 ? -18.632 -1.488 1.669 1.00 87.69 87 GLN A CA 1
ATOM 687 C C . GLN A 1 87 ? -18.482 -1.168 3.168 1.00 87.69 87 GLN A C 1
ATOM 689 O O . GLN A 1 87 ? -19.280 -1.621 3.986 1.00 87.69 87 GLN A O 1
ATOM 694 N N . CYS A 1 88 ? -17.514 -0.328 3.548 1.00 85.62 88 CYS A N 1
ATOM 695 C CA . CYS A 1 88 ? -17.356 0.139 4.929 1.00 85.62 88 CYS A CA 1
ATOM 696 C C . CYS A 1 88 ? -18.600 0.895 5.450 1.00 85.62 88 CYS A C 1
ATOM 698 O O . CYS A 1 88 ? -19.014 0.691 6.595 1.00 85.62 88 CYS A O 1
ATOM 700 N N . LYS A 1 89 ? -19.256 1.704 4.603 1.00 87.19 89 LYS A N 1
ATOM 701 C CA . LYS A 1 89 ? -20.541 2.359 4.933 1.00 87.19 89 LYS A CA 1
ATOM 702 C C . LYS A 1 89 ? -21.686 1.350 5.080 1.00 87.19 89 LYS A C 1
ATOM 704 O O . LYS A 1 89 ? -22.517 1.500 5.975 1.00 87.19 89 LYS A O 1
ATOM 709 N N . GLU A 1 90 ? -21.728 0.320 4.236 1.00 86.06 90 GLU A N 1
ATOM 710 C CA . GLU A 1 90 ? -22.727 -0.750 4.324 1.00 86.06 90 GLU A CA 1
ATOM 711 C C . GLU A 1 90 ? -22.582 -1.544 5.635 1.00 86.06 90 GLU A C 1
ATOM 713 O O . GLU A 1 90 ? -23.555 -1.680 6.380 1.00 86.06 90 GLU A O 1
ATOM 718 N N . LEU A 1 91 ? -21.360 -1.960 5.993 1.00 80.38 91 LEU A N 1
ATOM 719 C CA . LEU A 1 91 ? -21.057 -2.672 7.245 1.00 80.38 91 LEU A CA 1
ATOM 720 C C . LEU A 1 91 ? -21.471 -1.886 8.501 1.00 80.38 91 LEU A C 1
ATOM 722 O O . LEU A 1 91 ? -21.981 -2.479 9.457 1.00 80.38 91 LEU A O 1
ATOM 726 N N . LEU A 1 92 ? -21.301 -0.559 8.491 1.00 80.94 92 LEU A N 1
ATOM 727 C CA . LEU A 1 92 ? -21.790 0.341 9.543 1.00 80.94 92 LEU A CA 1
ATOM 728 C C . LEU A 1 92 ? -23.320 0.335 9.662 1.00 80.94 92 LEU A C 1
ATOM 730 O O . LEU A 1 92 ? -23.843 0.309 10.775 1.00 80.94 92 LEU A O 1
ATOM 734 N N . SER A 1 93 ? -24.041 0.322 8.536 1.00 80.44 93 SER A N 1
ATOM 735 C CA . SER A 1 93 ? -25.511 0.261 8.537 1.00 80.44 93 SER A CA 1
ATOM 736 C C . SER A 1 93 ? -26.052 -1.074 9.069 1.00 80.44 93 SER A C 1
ATOM 738 O O . SER A 1 93 ? -27.105 -1.106 9.705 1.00 80.44 93 SER A O 1
ATOM 740 N N . LEU A 1 94 ? -25.300 -2.161 8.860 1.00 79.50 94 LEU A N 1
ATOM 741 C CA . LEU A 1 94 ? -25.642 -3.516 9.298 1.00 79.50 94 LEU A CA 1
ATOM 742 C C . LEU A 1 94 ? -25.206 -3.829 10.740 1.00 79.50 94 LEU A C 1
ATOM 744 O O . LEU A 1 94 ? -25.744 -4.760 11.339 1.00 79.50 94 LEU A O 1
ATOM 748 N N . THR A 1 95 ? -24.276 -3.058 11.321 1.00 74.50 95 THR A N 1
ATOM 749 C CA . THR A 1 95 ? -23.685 -3.342 12.647 1.00 74.50 95 THR A CA 1
ATOM 750 C C . THR A 1 95 ? -23.805 -2.158 13.626 1.00 74.50 95 THR A C 1
ATOM 752 O O . THR A 1 95 ? -22.786 -1.562 13.995 1.00 74.50 95 THR A O 1
ATOM 755 N N . PRO A 1 96 ? -25.018 -1.793 14.100 1.00 65.00 96 PRO A N 1
ATOM 756 C CA . PRO A 1 96 ? -25.207 -0.660 15.008 1.00 65.00 96 PRO A CA 1
ATOM 757 C C . PRO A 1 96 ? -24.413 -0.817 16.315 1.00 65.00 96 PRO A C 1
ATOM 759 O O . PRO A 1 96 ? -24.757 -1.624 17.177 1.00 65.00 96 PRO A O 1
ATOM 762 N N . GLY A 1 97 ? -23.342 -0.033 16.462 1.00 68.81 97 GLY A N 1
ATOM 763 C CA . GLY A 1 97 ? -22.432 -0.071 17.613 1.00 68.81 97 GLY A CA 1
ATOM 764 C C . GLY A 1 97 ? -20.969 -0.360 17.258 1.00 68.81 97 GLY A C 1
ATOM 765 O O . GLY A 1 97 ? -20.088 0.003 18.038 1.00 68.81 97 GLY A O 1
ATOM 766 N N . ARG A 1 98 ? -20.680 -0.923 16.074 1.00 75.62 98 ARG A N 1
ATOM 767 C CA . ARG A 1 98 ? -19.313 -0.957 15.528 1.00 75.62 98 ARG A CA 1
ATOM 768 C C . ARG A 1 98 ? -18.894 0.475 15.198 1.00 75.62 98 ARG A C 1
ATOM 770 O O . ARG A 1 98 ? -19.539 1.135 14.390 1.00 75.62 98 ARG A O 1
ATOM 777 N N . ARG A 1 99 ? -17.820 0.958 15.825 1.00 81.25 99 ARG A N 1
ATOM 778 C CA . ARG A 1 99 ? -17.198 2.233 15.456 1.00 81.25 99 ARG A CA 1
ATOM 779 C C . ARG A 1 99 ? -16.207 1.993 14.333 1.00 81.25 99 ARG A C 1
ATOM 781 O O . ARG A 1 99 ? -15.266 1.224 14.499 1.00 81.25 99 ARG A O 1
ATOM 788 N N . LEU A 1 100 ? -16.452 2.639 13.206 1.00 85.81 100 LEU A N 1
ATOM 789 C CA . LEU A 1 100 ? -15.620 2.579 12.021 1.00 85.81 100 LEU A CA 1
ATOM 790 C C . LEU A 1 100 ? -15.836 3.874 11.236 1.00 85.81 100 LEU A C 1
ATOM 792 O O . LEU A 1 100 ? -16.961 4.357 11.137 1.00 85.81 100 LEU A O 1
ATOM 796 N N . GLU A 1 101 ? -14.778 4.424 10.667 1.00 87.88 101 GLU A N 1
ATOM 797 C CA . GLU A 1 101 ? -14.847 5.493 9.678 1.00 87.88 101 GLU A CA 1
ATOM 798 C C . GLU A 1 101 ? -13.752 5.250 8.646 1.00 87.88 101 GLU A C 1
ATOM 800 O O . GLU A 1 101 ? -12.604 5.021 9.028 1.00 87.88 101 GLU A O 1
ATOM 805 N N . CYS A 1 102 ? -14.115 5.298 7.364 1.00 89.81 102 CYS A N 1
ATOM 806 C CA . CYS A 1 102 ? -13.212 5.078 6.239 1.00 89.81 102 CYS A CA 1
ATOM 807 C C . CYS A 1 102 ? -13.148 6.341 5.379 1.00 89.81 102 CYS A C 1
ATOM 809 O O . CYS A 1 102 ? -14.102 6.682 4.676 1.00 89.81 102 CYS A O 1
ATOM 811 N N . GLU A 1 103 ? -12.023 7.039 5.460 1.00 91.31 103 GLU A N 1
ATOM 812 C CA . GLU A 1 103 ? -11.733 8.262 4.721 1.00 91.31 103 GLU A CA 1
ATOM 813 C C . GLU A 1 103 ? -10.824 7.939 3.528 1.00 91.31 103 GLU A C 1
ATOM 815 O O . GLU A 1 103 ? -9.872 7.167 3.653 1.00 91.31 103 GLU A O 1
ATOM 820 N N . VAL A 1 104 ? -11.118 8.542 2.374 1.00 93.00 104 VAL A N 1
ATOM 821 C CA . VAL A 1 104 ? -10.367 8.369 1.123 1.00 93.00 104 VAL A CA 1
ATOM 822 C C . VAL A 1 104 ? -10.012 9.743 0.569 1.00 93.00 104 VAL A C 1
ATOM 824 O O . VAL A 1 104 ? -10.885 10.607 0.455 1.00 93.00 104 VAL A O 1
ATOM 827 N N . TRP A 1 105 ? -8.753 9.933 0.179 1.00 94.06 105 TRP A N 1
ATOM 828 C CA . TRP A 1 105 ? -8.284 11.138 -0.503 1.00 94.06 105 TRP A CA 1
ATOM 829 C C . TRP A 1 105 ? -7.410 10.777 -1.699 1.00 94.06 105 TRP A C 1
ATOM 831 O O . TRP A 1 105 ? -6.415 10.073 -1.555 1.00 94.06 105 TRP A O 1
ATOM 841 N N . ARG A 1 106 ? -7.721 11.337 -2.871 1.00 93.88 106 ARG A N 1
ATOM 842 C CA . ARG A 1 106 ? -6.778 11.383 -3.992 1.00 93.88 106 ARG A CA 1
ATOM 843 C C . ARG A 1 106 ? -5.987 12.686 -3.913 1.00 93.88 106 ARG A C 1
ATOM 845 O O . ARG A 1 106 ? -6.441 13.719 -4.404 1.00 93.88 106 ARG A O 1
ATOM 852 N N . GLN A 1 107 ? -4.841 12.652 -3.236 1.00 92.31 107 GLN A N 1
ATOM 853 C CA . GLN A 1 107 ? -3.907 13.778 -3.200 1.00 92.31 107 GLN A CA 1
ATOM 854 C C . GLN A 1 107 ? -3.307 13.968 -4.599 1.00 92.31 107 GLN A C 1
ATOM 856 O O . GLN A 1 107 ? -3.049 12.993 -5.301 1.00 92.31 107 GLN A O 1
ATOM 861 N N . GLN A 1 108 ? -3.062 15.216 -4.993 1.00 93.56 108 GLN A N 1
ATOM 862 C CA . GLN A 1 108 ? -2.302 15.551 -6.195 1.00 93.56 108 GLN A CA 1
ATOM 863 C C . GLN A 1 108 ? -1.326 16.683 -5.874 1.00 93.56 108 GLN A C 1
ATOM 865 O O . GLN A 1 108 ? -1.684 17.600 -5.132 1.00 93.56 108 GLN A O 1
ATOM 870 N N . GLY A 1 109 ? -0.102 16.625 -6.398 1.00 92.12 109 GLY A N 1
ATOM 871 C CA . GLY A 1 109 ? 0.902 17.646 -6.116 1.00 92.12 109 GLY A CA 1
ATOM 872 C C . GLY A 1 109 ? 2.158 17.578 -6.979 1.00 92.12 109 GLY A C 1
ATOM 873 O O . GLY A 1 109 ? 2.468 16.577 -7.618 1.00 92.12 109 GLY A O 1
ATOM 874 N N . SER A 1 110 ? 2.899 18.682 -6.958 1.00 92.88 110 SER A N 1
ATOM 875 C CA . SER A 1 110 ? 4.185 18.854 -7.637 1.00 92.88 110 SER A CA 1
ATOM 876 C C . SER A 1 110 ? 5.297 19.081 -6.608 1.00 92.88 110 SER A C 1
ATOM 878 O O . SER A 1 110 ? 5.035 19.591 -5.514 1.00 92.88 110 SER A O 1
ATOM 880 N N . GLY A 1 111 ? 6.542 18.733 -6.936 1.00 90.50 111 GLY A N 1
ATOM 881 C CA . GLY A 1 111 ? 7.665 18.904 -6.017 1.00 90.50 111 GLY A CA 1
ATOM 882 C C . GLY A 1 111 ? 9.016 18.414 -6.535 1.00 90.50 111 GLY A C 1
ATOM 883 O O . GLY A 1 111 ? 9.153 17.923 -7.655 1.00 90.50 111 GLY A O 1
ATOM 884 N N . THR A 1 112 ? 10.026 18.554 -5.678 1.00 88.00 112 THR A N 1
ATOM 885 C CA . THR A 1 112 ? 11.402 18.108 -5.922 1.00 88.00 112 THR A CA 1
ATOM 886 C C . THR A 1 112 ? 11.866 17.274 -4.737 1.00 88.00 112 THR A C 1
ATOM 888 O O . THR A 1 112 ? 11.863 17.757 -3.605 1.00 88.00 112 THR A O 1
ATOM 891 N N . HIS A 1 113 ? 12.321 16.054 -5.001 1.00 82.25 113 HIS A N 1
ATOM 892 C CA . HIS A 1 113 ? 13.008 15.206 -4.034 1.00 82.25 113 HIS A CA 1
ATOM 893 C C . HIS A 1 113 ? 14.502 15.087 -4.389 1.00 82.25 113 HIS A C 1
ATOM 895 O O . HIS A 1 113 ? 14.869 15.133 -5.568 1.00 82.25 113 HIS A O 1
ATOM 901 N N . ARG A 1 114 ? 15.381 14.955 -3.384 1.00 82.50 114 ARG A N 1
ATOM 902 C CA . ARG A 1 114 ? 16.831 14.763 -3.576 1.00 82.50 114 ARG A CA 1
ATOM 903 C C . ARG A 1 114 ? 17.290 13.492 -2.876 1.00 82.50 114 ARG A C 1
ATOM 905 O O . ARG A 1 114 ? 17.236 13.432 -1.652 1.00 82.50 114 ARG A O 1
ATOM 912 N N . PHE A 1 115 ? 17.877 12.584 -3.645 1.00 76.06 115 PHE A N 1
ATOM 913 C CA . PHE A 1 115 ? 18.594 11.421 -3.134 1.00 76.06 115 PHE A CA 1
ATOM 914 C C . PHE A 1 115 ? 20.086 11.475 -3.496 1.00 76.06 115 PHE A C 1
ATOM 916 O O . PHE A 1 115 ? 20.512 12.188 -4.411 1.00 76.06 115 PHE A O 1
ATOM 923 N N . ASP A 1 116 ? 20.897 10.741 -2.738 1.00 76.12 116 ASP A N 1
ATOM 924 C CA . ASP A 1 116 ? 22.351 10.666 -2.884 1.00 76.12 116 ASP A CA 1
ATOM 925 C C . ASP A 1 116 ? 22.745 9.204 -3.188 1.00 76.12 116 ASP A C 1
ATOM 927 O O . ASP A 1 116 ? 22.974 8.401 -2.289 1.00 76.12 116 ASP A O 1
ATOM 931 N N . MET A 1 117 ? 22.804 8.846 -4.475 1.00 67.12 117 MET A N 1
ATOM 932 C CA . MET A 1 117 ? 23.009 7.476 -4.973 1.00 67.12 117 MET A CA 1
ATOM 933 C C . MET A 1 117 ? 24.453 7.268 -5.447 1.00 67.12 117 MET A C 1
ATOM 935 O O . MET A 1 117 ? 24.935 8.009 -6.303 1.00 67.12 117 MET A O 1
ATOM 939 N N . MET A 1 118 ? 25.161 6.254 -4.934 1.00 72.62 118 MET A N 1
ATOM 940 C CA . MET A 1 118 ? 26.569 5.967 -5.284 1.00 72.62 118 MET A CA 1
ATOM 941 C C . MET A 1 118 ? 27.490 7.210 -5.199 1.00 72.62 118 MET A C 1
ATOM 943 O O . MET A 1 118 ? 28.308 7.458 -6.088 1.00 72.62 118 MET A O 1
ATOM 947 N N . ASN A 1 119 ? 27.329 8.029 -4.150 1.00 78.69 119 ASN A N 1
ATOM 948 C CA . ASN A 1 119 ? 27.984 9.338 -3.965 1.00 78.69 119 ASN A CA 1
ATOM 949 C C . ASN A 1 119 ? 27.661 10.407 -5.039 1.00 78.69 119 ASN A C 1
ATOM 951 O O . ASN A 1 119 ? 28.393 11.391 -5.173 1.00 78.69 119 ASN A O 1
ATOM 955 N N . LYS A 1 120 ? 26.563 10.259 -5.792 1.00 79.62 120 LYS A N 1
ATOM 956 C CA . LYS A 1 120 ? 26.044 11.256 -6.743 1.00 79.62 120 LYS A CA 1
ATOM 957 C C . LYS A 1 120 ? 24.712 11.822 -6.255 1.00 79.62 120 LYS A C 1
ATOM 959 O O . LYS A 1 120 ? 23.789 11.072 -5.958 1.00 79.62 120 LYS A O 1
ATOM 964 N N . ARG A 1 121 ? 24.584 13.149 -6.264 1.00 86.56 121 ARG A N 1
ATOM 965 C CA . ARG A 1 121 ? 23.301 13.834 -6.043 1.00 86.56 121 ARG A CA 1
ATOM 966 C C . ARG A 1 121 ? 22.402 13.658 -7.257 1.00 86.56 121 ARG A C 1
ATOM 968 O O . ARG A 1 121 ? 22.809 14.004 -8.366 1.00 86.56 121 ARG A O 1
ATOM 975 N N . VAL A 1 122 ? 21.181 13.198 -7.027 1.00 83.38 122 VAL A N 1
ATOM 976 C CA . VAL A 1 122 ? 20.113 13.118 -8.025 1.00 83.38 122 VAL A CA 1
ATOM 977 C C . VAL A 1 122 ? 18.917 13.919 -7.511 1.00 83.38 122 VAL A C 1
ATOM 979 O O . VAL A 1 122 ? 18.640 13.940 -6.312 1.00 83.38 122 VAL A O 1
ATOM 982 N N . TYR A 1 123 ? 18.233 14.615 -8.417 1.00 85.06 123 TYR A N 1
ATOM 983 C CA . TYR A 1 123 ? 17.059 15.430 -8.111 1.00 85.06 123 TYR A CA 1
ATOM 984 C C . TYR A 1 123 ? 15.886 14.959 -8.977 1.00 85.06 123 TYR A C 1
ATOM 986 O O . TYR A 1 123 ? 15.876 15.193 -10.188 1.00 85.06 123 TYR A O 1
ATOM 994 N N . LYS A 1 124 ? 14.911 14.291 -8.355 1.00 84.44 124 LYS A N 1
ATOM 995 C CA . LYS A 1 124 ? 13.673 13.799 -8.977 1.00 84.44 124 LYS A CA 1
ATOM 996 C C . LYS A 1 124 ? 12.631 14.905 -8.845 1.00 84.44 124 LYS A C 1
ATOM 998 O O . LYS A 1 124 ? 12.248 15.274 -7.738 1.00 84.44 124 LYS A O 1
ATOM 1003 N N . ASN A 1 125 ? 12.249 15.499 -9.971 1.00 88.56 125 ASN A N 1
ATOM 1004 C CA . ASN A 1 125 ? 11.200 16.514 -10.029 1.00 88.56 125 ASN A CA 1
ATOM 1005 C C . ASN A 1 125 ? 9.930 15.843 -10.541 1.00 88.56 125 ASN A C 1
ATOM 1007 O O . ASN A 1 125 ? 9.955 15.257 -11.622 1.00 88.56 125 ASN A O 1
ATOM 1011 N N . TYR A 1 126 ? 8.847 15.944 -9.781 1.00 88.56 126 TYR A N 1
ATOM 1012 C CA . TYR A 1 126 ? 7.540 15.409 -10.142 1.00 88.56 126 TYR A CA 1
ATOM 1013 C C . TYR A 1 126 ? 6.538 16.551 -10.307 1.00 88.56 126 TYR A C 1
ATOM 1015 O O . TYR A 1 126 ? 6.579 17.548 -9.580 1.00 88.56 126 TYR A O 1
ATOM 1023 N N . VAL A 1 127 ? 5.650 16.412 -11.289 1.00 89.88 127 VAL A N 1
ATOM 1024 C CA . VAL A 1 127 ? 4.605 17.389 -11.603 1.00 89.88 127 VAL A CA 1
ATOM 1025 C C . VAL A 1 127 ? 3.271 16.663 -11.623 1.00 89.88 127 VAL A C 1
ATOM 1027 O O . VAL A 1 127 ? 3.139 15.643 -12.294 1.00 89.88 127 VAL A O 1
ATOM 1030 N N . ASP A 1 128 ? 2.314 17.190 -10.864 1.00 90.75 128 ASP A N 1
ATOM 1031 C CA . ASP A 1 128 ? 0.931 16.717 -10.750 1.00 90.75 128 ASP A CA 1
ATOM 1032 C C . ASP A 1 128 ? 0.784 15.206 -10.462 1.00 90.75 128 ASP A C 1
ATOM 1034 O O . ASP A 1 128 ? -0.203 14.578 -10.857 1.00 90.75 128 ASP A O 1
ATOM 1038 N N . LEU A 1 129 ? 1.753 14.651 -9.722 1.00 90.31 129 LEU A N 1
ATOM 1039 C CA . LEU A 1 129 ? 1.789 13.275 -9.217 1.00 90.31 129 LEU A CA 1
ATOM 1040 C C . LEU A 1 129 ? 0.638 13.036 -8.233 1.00 90.31 129 LEU A C 1
ATOM 1042 O O . LEU A 1 129 ? 0.256 13.950 -7.496 1.00 90.31 129 LEU A O 1
ATOM 1046 N N . THR A 1 130 ? 0.089 11.820 -8.213 1.00 90.88 130 THR A N 1
ATOM 1047 C CA . THR A 1 130 ? -1.115 11.480 -7.445 1.00 90.88 130 THR A CA 1
ATOM 1048 C C . THR A 1 130 ? -0.890 10.353 -6.446 1.00 90.88 130 THR A C 1
ATOM 1050 O O . THR A 1 130 ? -0.241 9.357 -6.747 1.00 90.88 130 THR A O 1
ATOM 1053 N N . ASN A 1 131 ? -1.489 10.501 -5.261 1.00 89.69 131 ASN A N 1
ATOM 1054 C CA . ASN A 1 131 ? -1.509 9.483 -4.210 1.00 89.69 131 ASN A CA 1
ATOM 1055 C C . ASN A 1 131 ? -2.962 9.136 -3.893 1.00 89.69 131 ASN A C 1
ATOM 1057 O O . ASN A 1 131 ? -3.782 10.043 -3.734 1.00 89.69 131 ASN A O 1
ATOM 1061 N N . ILE A 1 132 ? -3.275 7.855 -3.711 1.00 93.62 132 ILE A N 1
ATOM 1062 C CA . ILE A 1 132 ? -4.596 7.401 -3.256 1.00 93.62 132 ILE A CA 1
ATOM 1063 C C . ILE A 1 132 ? -4.453 6.944 -1.807 1.00 93.62 132 ILE A C 1
ATOM 1065 O O . ILE A 1 132 ? -3.932 5.871 -1.523 1.00 93.62 132 ILE A O 1
ATOM 1069 N N . ILE A 1 133 ? -4.866 7.815 -0.892 1.00 92.50 133 ILE A N 1
ATOM 1070 C CA . ILE A 1 133 ? -4.681 7.658 0.547 1.00 92.50 133 ILE A CA 1
ATOM 1071 C C . ILE A 1 133 ? -5.969 7.139 1.160 1.00 92.50 133 ILE A C 1
ATOM 1073 O O . ILE A 1 133 ? -7.030 7.743 0.981 1.00 92.50 133 ILE A O 1
ATOM 1077 N N . VAL A 1 134 ? -5.856 6.075 1.948 1.00 91.12 134 VAL A N 1
ATOM 1078 C CA . VAL A 1 134 ? -6.933 5.578 2.805 1.00 91.12 134 VAL A CA 1
ATOM 1079 C C . VAL A 1 134 ? -6.533 5.786 4.260 1.00 91.12 134 VAL A C 1
ATOM 1081 O O . VAL A 1 134 ? -5.397 5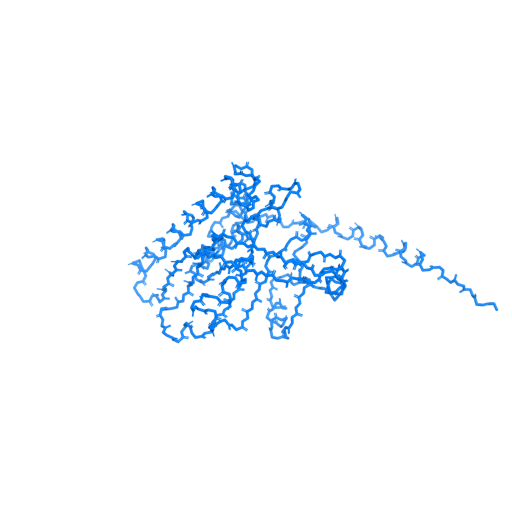.517 4.643 1.00 91.12 134 VAL A O 1
ATOM 1084 N N . ARG A 1 135 ? -7.471 6.259 5.084 1.00 89.38 135 ARG A N 1
ATOM 1085 C CA . ARG A 1 135 ? -7.389 6.130 6.542 1.00 89.38 135 ARG A CA 1
ATOM 1086 C C . ARG A 1 135 ? -8.645 5.446 7.037 1.00 89.38 135 ARG A C 1
ATOM 1088 O O . ARG A 1 135 ? -9.752 5.863 6.703 1.00 89.38 135 ARG A O 1
ATOM 1095 N N . VAL A 1 136 ? -8.472 4.465 7.912 1.00 86.38 136 VAL A N 1
ATOM 1096 C CA . VAL A 1 136 ? -9.573 3.911 8.698 1.00 86.38 136 VAL A CA 1
ATOM 1097 C C . VAL A 1 136 ? -9.291 4.101 10.182 1.00 86.38 136 VAL A C 1
ATOM 1099 O O . VAL A 1 136 ? -8.147 4.059 10.626 1.00 86.38 136 VAL A O 1
ATOM 1102 N N . SER A 1 137 ? -10.340 4.377 10.949 1.00 88.94 137 SER A N 1
ATOM 1103 C CA . SER A 1 137 ? -10.274 4.608 12.397 1.00 88.94 137 SER A CA 1
ATOM 1104 C C . SER A 1 137 ? -11.615 4.267 13.053 1.00 88.94 137 SER A C 1
ATOM 1106 O O . SER A 1 137 ? -12.562 3.900 12.360 1.00 88.94 137 SER A O 1
ATOM 1108 N N . ASP A 1 138 ? -11.745 4.448 14.371 1.00 86.19 138 ASP A N 1
ATOM 1109 C CA . ASP A 1 138 ? -13.047 4.407 15.061 1.00 86.19 138 ASP A CA 1
ATOM 1110 C C . ASP A 1 138 ? -13.862 5.716 14.896 1.00 86.19 138 ASP A C 1
ATOM 1112 O O . ASP A 1 138 ? -14.913 5.889 15.515 1.00 86.19 138 ASP A O 1
ATOM 1116 N N . GLY A 1 139 ? -13.361 6.656 14.087 1.00 86.25 139 GLY A N 1
ATOM 1117 C CA . GLY A 1 139 ? -13.932 7.980 13.842 1.00 86.25 139 GLY A CA 1
ATOM 1118 C C . GLY A 1 139 ? -13.684 9.011 14.947 1.00 86.25 139 GLY A C 1
ATOM 1119 O O . GLY A 1 139 ? -13.969 10.195 14.763 1.00 86.25 139 GLY A O 1
ATOM 1120 N N . THR A 1 140 ? -13.127 8.619 16.098 1.00 87.88 140 THR A N 1
ATOM 1121 C CA . THR A 1 140 ? -12.878 9.570 17.188 1.00 87.88 140 THR A CA 1
ATOM 1122 C C . THR A 1 140 ? -11.593 10.375 16.966 1.00 87.88 140 THR A C 1
ATOM 1124 O O . THR A 1 140 ? -10.636 9.890 16.354 1.00 87.88 140 THR A O 1
ATOM 1127 N N . PRO A 1 141 ? -11.491 11.590 17.542 1.00 89.81 141 PRO A N 1
ATOM 1128 C CA . PRO A 1 141 ? -10.224 12.315 17.604 1.00 89.81 141 PRO A CA 1
ATOM 1129 C C . PRO A 1 141 ? -9.114 11.527 18.310 1.00 89.81 141 PRO A C 1
ATOM 1131 O O . PRO A 1 141 ? -7.949 11.793 18.056 1.00 89.81 141 PRO A O 1
ATOM 1134 N N . GLU A 1 142 ? -9.470 10.578 19.187 1.00 87.44 142 GLU A N 1
ATOM 1135 C CA . GLU A 1 142 ? -8.564 9.709 19.943 1.00 87.44 142 GLU A CA 1
ATOM 1136 C C . GLU A 1 142 ? -7.938 8.620 19.063 1.00 87.44 142 GLU A C 1
ATOM 1138 O O . GLU A 1 142 ? -6.710 8.562 18.965 1.00 87.44 142 GLU A O 1
ATOM 1143 N N . GLY A 1 143 ? -8.760 7.840 18.355 1.00 83.56 143 GLY A N 1
ATOM 1144 C CA . GLY A 1 143 ? -8.302 6.841 17.384 1.00 83.56 143 GLY A CA 1
ATOM 1145 C C . GLY A 1 143 ? -7.507 7.444 16.220 1.00 83.56 143 GLY A C 1
ATOM 1146 O O . GLY A 1 143 ? -6.684 6.765 15.617 1.00 83.56 143 GLY A O 1
ATOM 1147 N N . LYS A 1 144 ? -7.688 8.742 15.936 1.00 89.25 144 LYS A N 1
ATOM 1148 C CA . LYS A 1 144 ? -6.943 9.480 14.903 1.00 89.25 144 LYS A CA 1
ATOM 1149 C C . LYS A 1 144 ? -5.628 10.131 15.381 1.00 89.25 144 LYS A C 1
ATOM 1151 O O . LYS A 1 144 ? -4.946 10.718 14.547 1.00 89.25 144 LYS A O 1
ATOM 1156 N N . ARG A 1 145 ? -5.231 10.065 16.668 1.00 88.88 145 ARG A N 1
ATOM 1157 C CA . ARG A 1 145 ? -4.001 10.753 17.167 1.00 88.88 145 ARG A CA 1
ATOM 1158 C C . ARG A 1 145 ? -2.685 10.080 16.771 1.00 88.88 145 ARG A C 1
ATOM 1160 O O . ARG A 1 145 ? -1.666 10.765 16.649 1.00 88.88 145 ARG A O 1
ATOM 1167 N N . ASN A 1 146 ? -2.712 8.755 16.658 1.00 87.12 146 ASN A N 1
ATOM 1168 C CA . ASN A 1 146 ? -1.564 7.892 16.410 1.00 87.12 146 ASN A CA 1
ATOM 1169 C C . ASN A 1 146 ? -1.953 6.892 15.317 1.00 87.12 146 ASN A C 1
ATOM 1171 O O . ASN A 1 146 ? -2.897 6.134 15.509 1.00 87.12 146 ASN A O 1
ATOM 1175 N N . ALA A 1 147 ? -1.230 6.892 14.202 1.00 87.69 147 ALA A N 1
ATOM 1176 C CA . ALA A 1 147 ? -1.435 5.983 13.080 1.00 87.69 147 ALA A CA 1
ATOM 1177 C C . ALA A 1 147 ? -0.154 5.196 12.767 1.00 87.69 147 ALA A C 1
ATOM 1179 O O . ALA A 1 147 ? 0.958 5.699 12.972 1.00 87.69 147 ALA A O 1
ATOM 1180 N N . VAL A 1 148 ? -0.328 3.985 12.242 1.00 85.81 148 VAL A N 1
ATOM 1181 C CA . VAL A 1 148 ? 0.696 3.286 11.455 1.00 85.81 148 VAL A CA 1
ATOM 1182 C C . VAL A 1 148 ? 0.496 3.680 9.984 1.00 85.81 148 VAL A C 1
ATOM 1184 O O . VAL A 1 148 ? -0.574 4.175 9.616 1.00 85.81 148 VAL A O 1
ATOM 1187 N N . LEU A 1 149 ? 1.552 3.570 9.182 1.00 86.56 149 LEU A N 1
ATOM 1188 C CA . LEU A 1 149 ? 1.539 3.829 7.747 1.00 86.56 149 LEU A CA 1
ATOM 1189 C C . LEU A 1 149 ? 2.285 2.707 7.011 1.00 86.56 149 LEU A C 1
ATOM 1191 O O . LEU A 1 149 ? 3.489 2.814 6.792 1.00 86.56 149 LEU A O 1
ATOM 1195 N N . VAL A 1 150 ? 1.598 1.634 6.624 1.00 87.0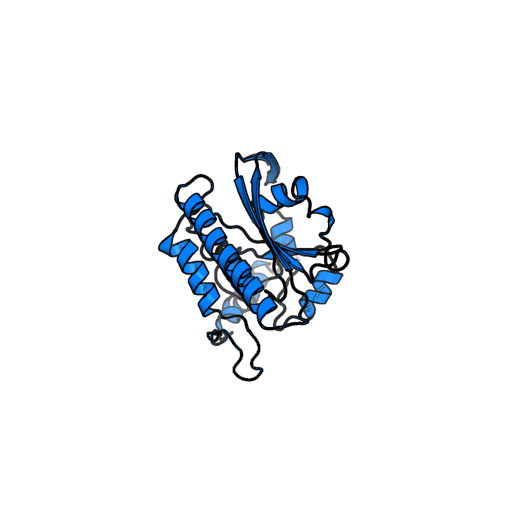0 150 VAL A N 1
ATOM 1196 C CA . VAL A 1 150 ? 2.060 0.760 5.534 1.00 87.00 150 VAL A CA 1
ATOM 1197 C C . VAL A 1 150 ? 2.057 1.552 4.219 1.00 87.00 150 VAL A C 1
ATOM 1199 O O . VAL A 1 150 ? 1.136 2.322 3.945 1.00 87.00 150 VAL A O 1
ATOM 1202 N N . ASN A 1 151 ? 3.074 1.356 3.383 1.00 85.88 151 ASN A N 1
ATOM 1203 C CA . ASN A 1 151 ? 3.115 1.885 2.024 1.00 85.88 151 ASN A CA 1
ATOM 1204 C C . ASN A 1 151 ? 3.766 0.902 1.031 1.00 85.88 151 ASN A C 1
ATOM 1206 O O . ASN A 1 151 ? 4.429 -0.044 1.445 1.00 85.88 151 ASN A O 1
ATOM 1210 N N . SER A 1 152 ? 3.468 1.129 -0.248 1.00 89.62 152 SER A N 1
ATOM 1211 C CA . SER A 1 152 ? 3.789 0.371 -1.475 1.00 89.62 152 SER A CA 1
ATOM 1212 C C . SER A 1 152 ? 3.883 1.375 -2.634 1.00 89.62 152 SER A C 1
ATOM 1214 O O . SER A 1 152 ? 3.534 2.539 -2.421 1.00 89.62 152 SER A O 1
ATOM 1216 N N . HIS A 1 153 ? 4.247 1.002 -3.862 1.00 90.56 153 HIS A N 1
ATOM 1217 C CA . HIS A 1 153 ? 4.090 1.898 -5.024 1.00 90.56 153 HIS A CA 1
ATOM 1218 C C . HIS A 1 153 ? 3.179 1.350 -6.132 1.00 90.56 153 HIS A C 1
ATOM 1220 O O . HIS A 1 153 ? 3.016 0.150 -6.339 1.00 90.56 153 HIS A O 1
ATOM 1226 N N . LEU A 1 154 ? 2.518 2.274 -6.839 1.00 93.00 154 LEU A N 1
ATOM 1227 C CA . LEU A 1 154 ? 1.534 1.949 -7.875 1.00 93.00 154 LEU A CA 1
ATOM 1228 C C . LEU A 1 154 ? 2.143 1.930 -9.277 1.00 93.00 154 LEU A C 1
ATOM 1230 O O . LEU A 1 154 ? 1.645 1.215 -10.144 1.00 93.00 154 LEU A O 1
ATOM 1234 N N . ASP A 1 155 ? 3.185 2.713 -9.528 1.00 90.44 155 ASP A N 1
ATOM 1235 C CA . ASP A 1 155 ? 3.866 2.759 -10.814 1.00 90.44 155 ASP A CA 1
ATOM 1236 C C . ASP A 1 155 ? 4.744 1.512 -11.049 1.00 90.44 155 ASP A C 1
ATOM 1238 O O . ASP A 1 155 ? 4.689 0.533 -10.301 1.00 90.44 155 ASP A O 1
ATOM 1242 N N . SER A 1 156 ? 5.488 1.488 -12.156 1.00 91.81 156 SER A N 1
ATOM 1243 C CA . SER A 1 156 ? 6.433 0.406 -12.464 1.00 91.81 156 SER A CA 1
ATOM 1244 C C . SER A 1 156 ? 7.581 0.899 -13.342 1.00 91.81 156 SER A C 1
ATOM 1246 O O . SER A 1 156 ? 7.347 1.563 -14.361 1.00 91.81 156 SER A O 1
ATOM 1248 N N . THR A 1 157 ? 8.815 0.522 -13.013 1.00 87.69 157 THR A N 1
ATOM 1249 C CA . THR A 1 157 ? 9.997 0.919 -13.790 1.00 87.69 157 THR A CA 1
ATOM 1250 C C . THR A 1 157 ? 10.259 0.007 -14.996 1.00 87.69 157 THR A C 1
ATOM 1252 O O . THR A 1 157 ? 10.019 -1.202 -14.970 1.00 87.69 157 THR A O 1
ATOM 1255 N N . LEU A 1 158 ? 10.777 0.573 -16.091 1.00 86.06 158 LEU A N 1
ATOM 1256 C CA . LEU A 1 158 ? 11.186 -0.215 -17.258 1.00 86.06 158 LEU A CA 1
ATOM 1257 C C . LEU A 1 158 ? 12.439 -1.053 -16.924 1.00 86.06 158 LEU A C 1
ATOM 1259 O O . LEU A 1 158 ? 13.369 -0.524 -16.317 1.00 86.06 158 LEU A O 1
ATOM 1263 N N . PRO A 1 159 ? 12.531 -2.323 -17.371 1.00 88.00 159 PRO A N 1
ATOM 1264 C CA . PRO A 1 159 ? 11.701 -2.980 -18.385 1.00 88.00 159 PRO A CA 1
ATOM 1265 C C . PRO A 1 159 ? 10.629 -3.927 -17.800 1.00 88.00 159 PRO A C 1
ATOM 1267 O O . PRO A 1 159 ? 10.339 -4.958 -18.406 1.00 88.00 159 PRO A O 1
ATOM 1270 N N . SER A 1 160 ? 10.050 -3.617 -16.635 1.00 90.50 160 SER A N 1
ATOM 1271 C CA . SER A 1 160 ? 9.089 -4.475 -15.925 1.00 90.50 160 SER A CA 1
ATOM 1272 C C . SER A 1 160 ? 7.654 -3.914 -15.968 1.00 90.50 160 SER A C 1
ATOM 1274 O O . SER A 1 160 ? 7.475 -2.706 -15.825 1.00 90.50 160 SER A O 1
ATOM 1276 N N . PRO A 1 161 ? 6.607 -4.756 -16.096 1.00 90.88 161 PRO A N 1
ATOM 1277 C CA . PRO A 1 161 ? 5.227 -4.360 -15.799 1.00 90.88 161 PRO A CA 1
ATOM 1278 C C . PRO A 1 161 ? 4.937 -4.349 -14.286 1.00 90.88 161 PRO A C 1
ATOM 1280 O O . PRO A 1 161 ? 3.799 -4.151 -13.868 1.00 90.88 161 PRO A O 1
ATOM 1283 N N . GLY A 1 162 ? 5.941 -4.622 -13.450 1.00 91.62 162 GLY A N 1
ATOM 1284 C CA . GLY A 1 162 ? 5.874 -4.431 -12.010 1.00 91.62 162 GLY A CA 1
ATOM 1285 C C . GLY A 1 162 ? 4.846 -5.297 -11.288 1.00 91.62 162 GLY A C 1
ATOM 1286 O O . GLY A 1 162 ? 3.970 -4.770 -10.606 1.00 91.62 162 GLY A O 1
ATOM 1287 N N . ALA A 1 163 ? 4.911 -6.618 -11.501 1.00 93.81 163 ALA A N 1
ATOM 1288 C CA . ALA A 1 163 ? 4.009 -7.597 -10.884 1.00 93.81 163 ALA A CA 1
ATOM 1289 C C . ALA A 1 163 ? 4.376 -7.904 -9.421 1.00 93.81 163 ALA A C 1
ATOM 1291 O O . ALA A 1 163 ? 3.504 -7.932 -8.559 1.00 93.81 163 ALA A O 1
ATOM 1292 N N . ALA A 1 164 ? 5.668 -8.124 -9.152 1.00 89.38 164 ALA A N 1
ATOM 1293 C CA . ALA A 1 164 ? 6.207 -8.221 -7.794 1.00 89.38 164 ALA A CA 1
ATOM 1294 C C . ALA A 1 164 ? 6.566 -6.837 -7.228 1.00 89.38 164 ALA A C 1
ATOM 1296 O O . ALA A 1 164 ? 6.356 -6.608 -6.053 1.00 89.38 164 ALA A O 1
ATOM 1297 N N . ASP A 1 165 ? 7.046 -5.941 -8.090 1.00 87.62 165 ASP A N 1
ATOM 1298 C CA . ASP A 1 165 ? 7.612 -4.610 -7.815 1.00 87.62 165 ASP A CA 1
ATOM 1299 C C . ASP A 1 165 ? 6.717 -3.558 -8.515 1.00 87.62 165 ASP A C 1
ATOM 1301 O O . ASP A 1 165 ? 6.893 -3.255 -9.691 1.00 87.62 165 ASP A O 1
ATOM 1305 N N . ASP A 1 166 ? 5.607 -3.101 -7.928 1.00 91.19 166 ASP A N 1
ATOM 1306 C CA . ASP A 1 166 ? 5.112 -3.413 -6.576 1.00 91.19 166 ASP A CA 1
ATOM 1307 C C . ASP A 1 166 ? 3.589 -3.712 -6.526 1.00 91.19 166 ASP A C 1
ATOM 1309 O O . ASP A 1 166 ? 2.895 -3.571 -5.515 1.00 91.19 166 ASP A O 1
ATOM 1313 N N . ALA A 1 167 ? 3.026 -4.206 -7.639 1.00 93.81 167 ALA A N 1
ATOM 1314 C CA . ALA A 1 167 ? 1.601 -4.553 -7.714 1.00 93.81 167 ALA A CA 1
ATOM 1315 C C . ALA A 1 167 ? 1.158 -5.629 -6.698 1.00 93.81 167 ALA A C 1
ATOM 1317 O O . ALA A 1 167 ? -0.029 -5.689 -6.364 1.00 93.81 167 ALA A O 1
ATOM 1318 N N . ILE A 1 168 ? 2.074 -6.469 -6.192 1.00 94.12 168 ILE A N 1
ATOM 1319 C CA . ILE A 1 168 ? 1.757 -7.450 -5.145 1.00 94.12 168 ILE A CA 1
ATOM 1320 C C . ILE A 1 168 ? 1.510 -6.784 -3.800 1.00 94.12 168 ILE A C 1
ATOM 1322 O O . ILE A 1 168 ? 0.549 -7.161 -3.135 1.00 94.12 168 ILE A O 1
ATOM 1326 N N . SER A 1 169 ? 2.274 -5.757 -3.430 1.00 92.75 169 SER A N 1
ATOM 1327 C CA . SER A 1 169 ? 2.040 -5.015 -2.194 1.00 92.75 169 SER A CA 1
ATOM 1328 C C . SER A 1 169 ? 0.783 -4.163 -2.300 1.00 92.75 169 SER A C 1
ATOM 1330 O O . SER A 1 169 ? 0.002 -4.142 -1.356 1.00 92.75 169 SER A O 1
ATOM 1332 N N . VAL A 1 170 ? 0.488 -3.571 -3.465 1.00 93.81 170 VAL A N 1
ATOM 1333 C CA . VAL A 1 170 ? -0.819 -2.930 -3.714 1.00 93.81 170 VAL A CA 1
ATOM 1334 C C . VAL A 1 170 ? -1.969 -3.943 -3.583 1.00 93.81 170 VAL A C 1
ATOM 1336 O O . VAL A 1 170 ? -2.989 -3.638 -2.967 1.00 93.81 170 VAL A O 1
ATOM 1339 N N . GLY A 1 171 ? -1.809 -5.169 -4.093 1.00 93.44 171 GLY A N 1
ATOM 1340 C CA . GLY A 1 171 ? -2.794 -6.249 -3.950 1.00 93.44 171 GLY A CA 1
ATOM 1341 C C . GLY A 1 171 ? -2.967 -6.742 -2.507 1.00 93.44 171 GLY A C 1
ATOM 1342 O O . GLY A 1 171 ? -4.099 -6.902 -2.049 1.00 93.44 171 GLY A O 1
ATOM 1343 N N . VAL A 1 172 ? -1.864 -6.934 -1.774 1.00 92.38 172 VAL A N 1
ATOM 1344 C CA . VAL A 1 172 ? -1.842 -7.253 -0.335 1.00 92.38 172 VAL A CA 1
ATOM 1345 C C . VAL A 1 172 ? -2.518 -6.142 0.451 1.00 92.38 172 VAL A C 1
ATOM 1347 O O . VAL A 1 172 ? -3.354 -6.428 1.300 1.00 92.38 172 VAL A O 1
ATOM 1350 N N . MET A 1 173 ? -2.215 -4.882 0.145 1.00 92.44 173 MET A N 1
ATOM 1351 C CA . MET A 1 173 ? -2.807 -3.736 0.819 1.00 92.44 173 MET A CA 1
ATOM 1352 C C . MET A 1 173 ? -4.293 -3.612 0.513 1.00 92.44 173 MET A C 1
ATOM 1354 O O . MET A 1 173 ? -5.035 -3.402 1.457 1.00 92.44 173 MET A O 1
ATOM 1358 N N . LEU A 1 174 ? -4.763 -3.832 -0.721 1.00 91.88 174 LEU A N 1
ATOM 1359 C CA . LEU A 1 174 ? -6.200 -3.898 -1.043 1.00 91.88 174 LEU A CA 1
ATOM 1360 C C . LEU A 1 174 ? -6.931 -5.016 -0.287 1.00 91.88 174 LEU A C 1
ATOM 1362 O O . LEU A 1 174 ? -8.031 -4.799 0.220 1.00 91.88 174 LEU A O 1
ATOM 1366 N N . GLU A 1 175 ? -6.317 -6.189 -0.152 1.00 91.38 175 GLU A N 1
ATOM 1367 C CA . GLU A 1 175 ? -6.907 -7.299 0.600 1.00 91.38 175 GLU A CA 1
ATOM 1368 C C . GLU A 1 175 ? -6.847 -7.066 2.122 1.00 91.38 175 GLU A C 1
ATOM 1370 O O . GLU A 1 175 ? -7.790 -7.408 2.844 1.00 91.38 175 GLU A O 1
ATOM 1375 N N . CYS A 1 176 ? -5.811 -6.374 2.605 1.00 88.12 176 CYS A N 1
ATOM 1376 C CA . CYS A 1 176 ? -5.814 -5.748 3.919 1.00 88.12 176 CYS A CA 1
ATOM 1377 C C . CYS A 1 176 ? -6.945 -4.717 4.014 1.00 88.12 176 CYS A C 1
ATOM 1379 O O . CYS A 1 176 ? -7.714 -4.830 4.943 1.00 88.12 176 CYS A O 1
ATOM 1381 N N . ILE A 1 177 ? -7.190 -3.811 3.060 1.00 85.94 177 ILE A N 1
ATOM 1382 C CA . ILE A 1 177 ? -8.339 -2.877 3.101 1.00 85.94 177 ILE A CA 1
ATOM 1383 C C . ILE A 1 177 ? -9.682 -3.635 3.140 1.00 85.94 177 ILE A C 1
ATOM 1385 O O . ILE A 1 177 ? -10.667 -3.119 3.663 1.00 85.94 177 ILE A O 1
ATOM 1389 N N . ARG A 1 178 ? -9.757 -4.875 2.642 1.00 88.38 178 ARG A N 1
ATOM 1390 C CA . ARG A 1 178 ? -10.979 -5.692 2.691 1.00 88.38 178 ARG A CA 1
ATOM 1391 C C . ARG A 1 178 ? -11.183 -6.418 4.025 1.00 88.38 178 ARG A C 1
ATOM 1393 O O . ARG A 1 178 ? -12.288 -6.408 4.558 1.00 88.38 178 ARG A O 1
ATOM 1400 N N . VAL A 1 179 ? -10.157 -7.078 4.560 1.00 83.25 179 VAL A N 1
ATOM 1401 C CA . VAL A 1 179 ? -10.214 -7.737 5.883 1.00 83.25 179 VAL A CA 1
ATOM 1402 C C . VAL A 1 179 ? -10.165 -6.663 6.965 1.00 83.25 179 VAL A C 1
ATOM 1404 O O . VAL A 1 179 ? -11.100 -6.452 7.733 1.00 83.25 179 VAL A O 1
ATOM 1407 N N . LEU A 1 180 ? -9.094 -5.888 6.912 1.00 70.12 180 LEU A N 1
ATOM 1408 C CA . LEU A 1 180 ? -8.874 -4.641 7.611 1.00 70.12 180 LEU A CA 1
ATOM 1409 C C . LEU A 1 180 ? -9.524 -3.434 6.869 1.00 70.12 180 LEU A C 1
ATOM 1411 O O . LEU A 1 180 ? -8.963 -2.347 6.795 1.00 70.12 180 LEU A O 1
ATOM 1415 N N . THR A 1 181 ? -10.806 -3.538 6.488 1.00 61.38 181 THR A N 1
ATOM 1416 C CA . THR A 1 181 ? -11.761 -2.465 6.885 1.00 61.38 181 THR A CA 1
ATOM 1417 C C . THR A 1 181 ? -12.212 -2.669 8.343 1.00 61.38 181 THR A C 1
ATOM 1419 O O . THR A 1 181 ? -13.153 -2.075 8.861 1.00 61.38 181 THR A O 1
ATOM 1422 N N . GLU A 1 182 ? -11.433 -3.502 9.027 1.00 52.78 182 GLU A N 1
ATOM 1423 C CA . GLU A 1 182 ? -10.876 -3.409 10.375 1.00 52.78 182 GLU A CA 1
ATOM 1424 C C . GLU A 1 182 ? -9.423 -2.782 10.395 1.00 52.78 182 GLU A C 1
ATOM 1426 O O . GLU A 1 182 ? -8.623 -3.202 11.217 1.00 52.78 182 GLU A O 1
ATOM 1431 N N . THR A 1 183 ? -9.092 -1.777 9.534 1.00 32.25 183 THR A N 1
ATOM 1432 C CA . THR A 1 183 ? -7.892 -0.839 9.423 1.00 32.25 183 THR A CA 1
ATOM 1433 C C . THR A 1 183 ? -6.716 -1.002 8.374 1.00 32.25 183 THR A C 1
ATOM 1435 O O . THR A 1 183 ? -5.878 -1.877 8.556 1.00 32.25 183 THR A O 1
ATOM 1438 N N . PRO A 1 184 ? -6.549 -0.095 7.357 1.00 40.56 184 PRO A N 1
ATOM 1439 C CA . PRO A 1 184 ? -5.476 -0.103 6.315 1.00 40.56 184 PRO A CA 1
ATOM 1440 C C . PRO A 1 184 ? -4.845 1.273 5.867 1.00 40.56 184 PRO A C 1
ATOM 1442 O O . PRO A 1 184 ? -5.257 2.328 6.358 1.00 40.56 184 PRO A O 1
ATOM 1445 N N . GLU A 1 185 ? -3.883 1.273 4.902 1.00 37.50 185 GLU A N 1
ATOM 1446 C CA . GLU A 1 185 ? -2.894 2.368 4.603 1.00 37.50 185 GLU A CA 1
ATOM 1447 C C . GLU A 1 185 ? -2.450 2.579 3.088 1.00 37.50 185 GLU A C 1
ATOM 1449 O O . GLU A 1 185 ? -3.108 2.053 2.191 1.00 37.50 185 GLU A O 1
ATOM 1454 N N . SER A 1 186 ? -1.384 3.378 2.774 1.00 44.91 186 SER A N 1
ATOM 1455 C CA . SER A 1 186 ? -0.870 3.849 1.422 1.00 44.91 186 SER A CA 1
ATOM 1456 C C . SER A 1 186 ? 0.451 4.700 1.514 1.00 44.91 186 SER A C 1
ATOM 1458 O O . SER A 1 186 ? 0.609 5.289 2.579 1.00 44.91 186 SER A O 1
ATOM 1460 N N . LEU A 1 187 ? 1.354 5.062 0.556 1.00 50.03 187 LEU A N 1
ATOM 1461 C CA . LEU A 1 187 ? 1.853 4.730 -0.827 1.00 50.03 187 LEU A CA 1
ATOM 1462 C C . LEU A 1 187 ? 3.206 5.536 -1.067 1.00 50.03 187 LEU A C 1
ATOM 1464 O O . LEU A 1 187 ? 3.221 6.686 -0.648 1.00 50.03 187 LEU A O 1
ATOM 1468 N N . GLN A 1 188 ? 4.288 5.051 -1.735 1.00 63.03 188 GLN A N 1
ATOM 1469 C CA . GLN A 1 188 ? 5.724 5.432 -1.492 1.00 63.03 188 GLN A CA 1
ATOM 1470 C C . GLN A 1 188 ? 6.412 6.628 -2.211 1.00 63.03 188 GLN A C 1
ATOM 1472 O O . GLN A 1 188 ? 6.948 7.476 -1.501 1.00 63.03 188 GLN A O 1
ATOM 1477 N N . ASP A 1 189 ? 6.451 6.802 -3.544 1.00 55.03 189 ASP A N 1
ATOM 1478 C CA . ASP A 1 189 ? 6.953 8.101 -4.099 1.00 55.03 189 ASP A CA 1
ATOM 1479 C C . ASP A 1 189 ? 6.009 9.237 -3.628 1.00 55.03 189 ASP A C 1
ATOM 1481 O O . ASP A 1 189 ? 6.391 10.354 -3.255 1.00 55.03 189 ASP A O 1
ATOM 1485 N N . GLY A 1 190 ? 4.743 8.840 -3.470 1.00 55.72 190 GLY A N 1
ATOM 1486 C CA . GLY A 1 190 ? 3.726 9.526 -2.704 1.00 55.72 190 GLY A CA 1
ATOM 1487 C C . GLY A 1 190 ? 4.025 9.731 -1.217 1.00 55.72 190 GLY A C 1
ATOM 1488 O O . GLY A 1 190 ? 3.524 10.713 -0.684 1.00 55.72 190 GLY A O 1
ATOM 1489 N N . SER A 1 191 ? 4.861 8.934 -0.545 1.00 70.06 191 SER A N 1
ATOM 1490 C CA . SER A 1 191 ? 5.195 9.082 0.882 1.00 70.06 191 SER A CA 1
ATOM 1491 C C . SER A 1 191 ? 5.986 10.357 1.132 1.00 70.06 191 SER A C 1
ATOM 1493 O O . SER A 1 191 ? 5.787 10.992 2.165 1.00 70.06 191 SER A O 1
ATOM 1495 N N . HIS A 1 192 ? 6.790 10.829 0.172 1.00 79.88 192 HIS A N 1
ATOM 1496 C CA . HIS A 1 192 ? 7.380 12.167 0.259 1.00 79.88 192 HIS A CA 1
ATOM 1497 C C . HIS A 1 192 ? 6.303 13.262 0.185 1.00 79.88 192 HIS A C 1
ATOM 1499 O O . HIS A 1 192 ? 6.263 14.162 1.027 1.00 79.88 192 HIS A O 1
ATOM 1505 N N . LEU A 1 193 ? 5.393 13.176 -0.790 1.00 79.38 193 LEU A N 1
ATOM 1506 C CA . LEU A 1 193 ? 4.282 14.121 -0.976 1.00 79.38 193 LEU A CA 1
ATOM 1507 C C . LEU A 1 193 ? 3.260 14.066 0.187 1.00 79.38 193 LEU A C 1
ATOM 1509 O O . LEU A 1 193 ? 2.690 15.087 0.575 1.00 79.38 193 LEU A O 1
ATOM 1513 N N . TYR A 1 194 ? 3.083 12.900 0.802 1.00 81.81 194 TYR A N 1
ATOM 1514 C CA . TYR A 1 194 ? 2.265 12.671 1.986 1.00 81.81 194 TYR A CA 1
ATOM 1515 C C . TYR A 1 194 ? 2.935 13.268 3.223 1.00 81.81 194 TYR A C 1
ATOM 1517 O O . TYR A 1 194 ? 2.368 14.158 3.853 1.00 81.81 194 TYR A O 1
ATOM 1525 N N . ALA A 1 195 ? 4.164 12.848 3.539 1.00 83.69 195 ALA A N 1
ATOM 1526 C CA . ALA A 1 195 ? 4.875 13.261 4.746 1.00 83.69 195 ALA A CA 1
ATOM 1527 C C . ALA A 1 195 ? 5.158 14.771 4.787 1.00 83.69 195 ALA A C 1
ATOM 1529 O O . ALA A 1 195 ? 5.208 15.354 5.869 1.00 83.69 195 ALA A O 1
ATOM 1530 N N . THR A 1 196 ? 5.323 15.412 3.622 1.00 84.56 196 THR A N 1
ATOM 1531 C CA . THR A 1 196 ? 5.597 16.856 3.531 1.00 84.56 196 THR A CA 1
ATOM 1532 C C . THR A 1 196 ? 4.358 17.736 3.343 1.00 84.56 196 THR A C 1
ATOM 1534 O O . THR A 1 196 ? 4.432 18.916 3.685 1.00 84.56 196 THR A O 1
ATOM 1537 N N . GLN A 1 197 ? 3.233 17.220 2.819 1.00 86.88 197 GLN A N 1
ATOM 1538 C CA . GLN A 1 197 ? 2.065 18.055 2.471 1.00 86.88 197 GLN A CA 1
ATOM 1539 C C . GLN A 1 197 ? 0.701 17.526 2.947 1.00 86.88 197 GLN A C 1
ATOM 1541 O O . GLN A 1 197 ? -0.247 18.311 3.015 1.00 86.88 197 GLN A O 1
ATOM 1546 N N . HIS A 1 198 ? 0.545 16.239 3.282 1.00 88.56 198 HIS A N 1
ATOM 1547 C CA . HIS A 1 198 ? -0.756 15.715 3.704 1.00 88.56 198 HIS A CA 1
ATOM 1548 C C . HIS A 1 198 ? -1.040 16.028 5.176 1.00 88.56 198 HIS A C 1
ATOM 1550 O O . HIS A 1 198 ? -0.245 15.741 6.072 1.00 88.56 198 HIS A O 1
ATOM 1556 N N . PHE A 1 199 ? -2.223 16.581 5.448 1.00 90.19 199 PHE A N 1
ATOM 1557 C CA . PHE A 1 199 ? -2.584 17.095 6.773 1.00 90.19 199 PHE A CA 1
ATOM 1558 C C . PHE A 1 199 ? -2.594 16.025 7.880 1.00 90.19 199 PHE A C 1
ATOM 1560 O O . PHE A 1 199 ? -2.495 16.376 9.054 1.00 90.19 199 PHE A O 1
ATOM 1567 N N . THR A 1 200 ? -2.674 14.733 7.541 1.00 84.81 200 THR A N 1
ATOM 1568 C CA . THR A 1 200 ? -2.606 13.622 8.508 1.00 84.81 200 THR A CA 1
ATOM 1569 C C . THR A 1 200 ? -1.187 13.178 8.861 1.00 84.81 200 THR A C 1
ATOM 1571 O O . THR A 1 200 ? -1.035 12.453 9.835 1.00 84.81 200 THR A O 1
ATOM 1574 N N . ALA A 1 201 ? -0.139 13.589 8.137 1.00 84.75 201 ALA A N 1
ATOM 1575 C CA . ALA A 1 201 ? 1.212 13.047 8.339 1.00 84.75 201 ALA A CA 1
ATOM 1576 C C . ALA A 1 201 ? 1.723 13.194 9.790 1.00 84.75 201 ALA A C 1
ATOM 1578 O O . ALA A 1 201 ? 2.387 12.307 10.320 1.00 84.75 201 ALA A O 1
ATOM 1579 N N . HIS A 1 202 ? 1.327 14.268 10.482 1.00 88.06 202 HIS A N 1
ATOM 1580 C CA . HIS A 1 202 ? 1.681 14.523 11.884 1.00 88.06 202 HIS A CA 1
ATOM 1581 C C . HIS A 1 202 ? 1.106 13.505 12.899 1.00 88.06 202 HIS A C 1
ATOM 1583 O O . HIS A 1 202 ? 1.541 13.477 14.059 1.00 88.06 202 HIS A O 1
ATOM 1589 N N . THR A 1 203 ? 0.132 12.675 12.502 1.00 87.38 203 THR A N 1
ATOM 1590 C CA . THR A 1 203 ? -0.444 11.615 13.348 1.00 87.38 203 THR A CA 1
ATOM 1591 C C . THR A 1 203 ? 0.289 10.283 13.213 1.00 87.38 203 THR A C 1
ATOM 1593 O O . THR A 1 203 ? 0.074 9.402 14.039 1.00 87.38 203 THR A O 1
ATOM 1596 N N . VAL A 1 204 ? 1.159 10.108 12.213 1.00 86.38 204 VAL A N 1
ATOM 1597 C CA . VAL A 1 204 ? 1.917 8.861 12.024 1.00 86.38 204 VAL A CA 1
ATOM 1598 C C . VAL A 1 204 ? 2.958 8.691 13.142 1.00 86.38 204 VAL A C 1
ATOM 1600 O O . VAL A 1 204 ? 3.557 9.664 13.617 1.00 86.38 204 VAL A O 1
ATOM 1603 N N . ARG A 1 205 ? 3.128 7.451 13.616 1.00 89.88 205 ARG A N 1
ATOM 1604 C CA . ARG A 1 205 ? 4.083 7.069 14.678 1.00 89.88 205 ARG A CA 1
ATOM 1605 C C . ARG A 1 205 ? 5.031 5.950 14.265 1.00 89.88 205 ARG A C 1
ATOM 1607 O O . ARG A 1 205 ? 6.165 5.944 14.724 1.00 89.88 205 ARG A O 1
ATOM 1614 N N . ALA A 1 206 ? 4.579 5.055 13.394 1.00 87.50 206 ALA A N 1
ATOM 1615 C CA . ALA A 1 206 ? 5.389 4.012 12.783 1.00 87.50 206 ALA A CA 1
ATOM 1616 C C . ALA A 1 206 ? 5.052 3.910 11.293 1.00 87.50 206 ALA A C 1
ATOM 1618 O O . ALA A 1 206 ? 3.933 4.225 10.886 1.00 87.50 206 ALA A O 1
ATOM 1619 N N . ILE A 1 207 ? 6.020 3.469 10.496 1.00 84.88 207 ILE A N 1
ATOM 1620 C CA . ILE A 1 207 ? 5.881 3.237 9.057 1.00 84.88 207 ILE A CA 1
ATOM 1621 C C . ILE A 1 207 ? 6.277 1.784 8.797 1.00 84.88 207 ILE A C 1
ATOM 1623 O O . ILE A 1 207 ? 7.231 1.287 9.397 1.00 84.88 207 ILE A O 1
ATOM 1627 N N . ILE A 1 208 ? 5.541 1.116 7.916 1.00 86.75 208 ILE A N 1
ATOM 1628 C CA . ILE A 1 208 ? 5.896 -0.183 7.348 1.00 86.75 208 ILE A CA 1
ATOM 1629 C C . ILE A 1 208 ? 6.066 0.032 5.843 1.00 86.75 208 ILE A C 1
ATOM 1631 O O . ILE A 1 208 ? 5.286 0.744 5.213 1.00 86.75 208 ILE A O 1
ATOM 1635 N N . ASN A 1 209 ? 7.087 -0.581 5.261 1.00 86.00 209 ASN A N 1
ATOM 1636 C CA . ASN A 1 209 ? 7.329 -0.538 3.826 1.00 86.00 209 ASN A CA 1
ATOM 1637 C C . ASN A 1 209 ? 7.132 -1.947 3.271 1.00 86.00 209 ASN A C 1
ATOM 1639 O O . ASN A 1 209 ? 7.779 -2.879 3.751 1.00 86.00 209 ASN A O 1
ATOM 1643 N N . LEU A 1 210 ? 6.218 -2.111 2.319 1.00 84.56 210 LEU A N 1
ATOM 1644 C CA . LEU A 1 210 ? 6.077 -3.336 1.542 1.00 84.56 210 LEU A CA 1
ATOM 1645 C C . LEU A 1 210 ? 6.745 -3.083 0.194 1.00 84.56 210 LEU A C 1
ATOM 1647 O O . LEU A 1 210 ? 6.401 -2.126 -0.486 1.00 84.56 210 LEU A O 1
ATOM 1651 N N . GLU A 1 211 ? 7.758 -3.889 -0.105 1.00 81.31 211 GLU A N 1
ATOM 1652 C CA . GLU A 1 211 ? 8.719 -3.665 -1.185 1.00 81.31 211 GLU A CA 1
ATOM 1653 C C . GLU A 1 211 ? 9.347 -4.995 -1.619 1.00 81.31 211 GLU A C 1
ATOM 1655 O O . GLU A 1 211 ? 9.429 -5.940 -0.822 1.00 81.31 211 GLU A O 1
ATOM 1660 N N . ALA A 1 212 ? 9.812 -5.084 -2.868 1.00 81.06 212 ALA A N 1
ATOM 1661 C CA . ALA A 1 212 ? 10.045 -6.37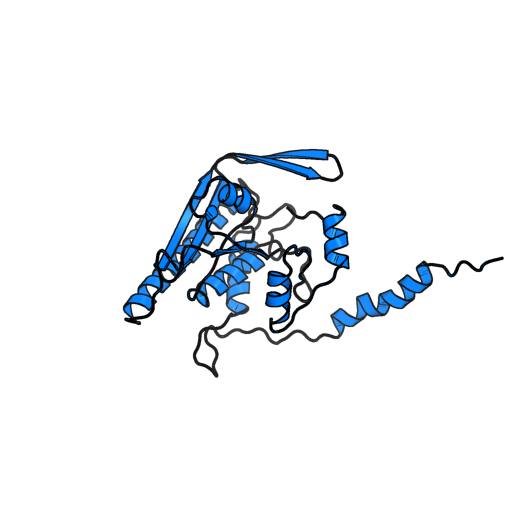0 -3.528 1.00 81.06 212 ALA A CA 1
ATOM 1662 C C . ALA A 1 212 ? 11.300 -6.433 -4.419 1.00 81.06 212 ALA A C 1
ATOM 1664 O O . ALA A 1 212 ? 11.234 -6.515 -5.645 1.00 81.06 212 ALA A O 1
ATOM 1665 N N . ALA A 1 213 ? 12.474 -6.595 -3.801 1.00 70.88 213 ALA A N 1
ATOM 1666 C CA . ALA A 1 213 ? 13.733 -6.884 -4.505 1.00 70.88 213 ALA A CA 1
ATOM 1667 C C . ALA A 1 213 ? 13.843 -8.325 -5.087 1.00 70.88 213 ALA A C 1
ATOM 1669 O O . ALA A 1 213 ? 14.942 -8.874 -5.214 1.00 70.88 213 ALA A O 1
ATOM 1670 N N . GLY A 1 214 ? 12.723 -8.980 -5.418 1.00 75.88 214 GLY A N 1
ATOM 1671 C CA . GLY A 1 214 ? 12.681 -10.352 -5.934 1.00 75.88 214 GLY A CA 1
ATOM 1672 C C . GLY A 1 214 ? 11.264 -10.911 -6.114 1.00 75.88 214 GLY A C 1
ATOM 1673 O O . GLY A 1 214 ? 10.283 -10.297 -5.717 1.00 75.88 214 GLY A O 1
ATOM 1674 N N . SER A 1 215 ? 11.156 -12.099 -6.721 1.00 70.44 215 SER A N 1
ATOM 1675 C CA . SER A 1 215 ? 9.871 -12.725 -7.096 1.00 70.44 215 SER A CA 1
ATOM 1676 C C . SER A 1 215 ? 9.621 -14.119 -6.499 1.00 70.44 215 SER A C 1
ATOM 1678 O O . SER A 1 215 ? 8.600 -14.740 -6.794 1.00 70.44 215 SER A O 1
ATOM 1680 N N . THR A 1 216 ? 10.540 -14.642 -5.678 1.00 69.75 216 THR A N 1
ATOM 1681 C CA . THR A 1 216 ? 10.444 -15.984 -5.073 1.00 69.75 216 THR A CA 1
ATOM 1682 C C . THR A 1 216 ? 11.127 -16.042 -3.709 1.00 69.75 216 THR A C 1
ATOM 1684 O O . THR A 1 216 ? 12.298 -15.676 -3.605 1.00 69.75 216 THR A O 1
ATOM 1687 N N . GLY A 1 217 ? 10.451 -16.595 -2.701 1.00 74.50 217 GLY A N 1
ATOM 1688 C CA . GLY A 1 217 ? 10.986 -16.787 -1.349 1.00 74.50 217 GLY A CA 1
ATOM 1689 C C . GLY A 1 217 ? 9.900 -16.631 -0.275 1.00 74.50 217 GLY A C 1
ATOM 1690 O O . GLY A 1 217 ? 8.727 -16.491 -0.627 1.00 74.50 217 GLY A O 1
ATOM 1691 N N . PRO A 1 218 ? 10.261 -16.671 1.021 1.00 74.19 218 PRO A N 1
ATOM 1692 C CA . PRO A 1 218 ? 9.482 -15.994 2.062 1.00 74.19 218 PRO A CA 1
ATOM 1693 C C . PRO A 1 218 ? 9.526 -14.468 1.854 1.00 74.19 218 PRO A C 1
ATOM 1695 O O . PRO A 1 218 ? 10.373 -13.978 1.101 1.00 74.19 218 PRO A O 1
ATOM 1698 N N . GLU A 1 219 ? 8.668 -13.710 2.544 1.00 82.31 219 GLU A N 1
ATOM 1699 C CA . GLU A 1 219 ? 8.906 -12.270 2.682 1.00 82.31 219 GLU A CA 1
ATOM 1700 C C . GLU A 1 219 ? 10.148 -12.036 3.556 1.00 82.31 219 GLU A C 1
ATOM 1702 O O . GLU A 1 219 ? 10.588 -12.938 4.269 1.00 82.31 219 GLU A O 1
ATOM 1707 N N . LEU A 1 220 ? 10.753 -10.851 3.485 1.00 82.75 220 LEU A N 1
ATOM 1708 C CA . LEU A 1 220 ? 11.986 -10.557 4.210 1.00 82.75 220 LEU A CA 1
ATOM 1709 C C . LEU A 1 220 ? 11.939 -9.158 4.820 1.00 82.75 220 LEU A C 1
ATOM 1711 O O . LEU A 1 220 ? 11.923 -8.169 4.093 1.00 82.75 220 LEU A O 1
ATOM 1715 N N . LEU A 1 221 ? 12.038 -9.071 6.148 1.00 84.38 221 LEU A N 1
ATOM 1716 C CA . LEU A 1 221 ? 12.374 -7.819 6.821 1.00 84.38 221 LEU A CA 1
ATOM 1717 C C . LEU A 1 221 ? 13.832 -7.456 6.489 1.00 84.38 221 LEU A C 1
ATOM 1719 O O . LEU A 1 221 ? 14.772 -7.970 7.107 1.00 84.38 221 LEU A O 1
ATOM 1723 N N . PHE A 1 222 ? 14.012 -6.606 5.474 1.00 81.81 222 PHE A N 1
ATOM 1724 C CA . PHE A 1 222 ? 15.328 -6.224 4.956 1.00 81.81 222 PHE A CA 1
ATOM 1725 C C . PHE A 1 222 ? 15.889 -4.926 5.554 1.00 81.81 222 PHE A C 1
ATOM 1727 O O . PHE A 1 222 ? 17.103 -4.756 5.543 1.00 81.81 222 PHE A O 1
ATOM 1734 N N . GLN A 1 223 ? 15.057 -4.047 6.116 1.00 79.31 223 GLN A N 1
ATOM 1735 C CA . GLN A 1 223 ? 15.465 -2.839 6.846 1.00 79.31 223 GLN A CA 1
ATOM 1736 C C . GLN A 1 223 ? 14.540 -2.610 8.048 1.00 79.31 223 GLN A C 1
ATOM 1738 O O . GLN A 1 223 ? 13.338 -2.849 7.963 1.00 79.31 223 GLN A O 1
ATOM 1743 N N . ALA A 1 224 ? 15.094 -2.137 9.168 1.00 85.81 224 ALA A N 1
ATOM 1744 C CA . ALA A 1 224 ? 14.330 -1.776 10.364 1.00 85.81 224 ALA A CA 1
ATOM 1745 C C . ALA A 1 224 ? 15.087 -0.751 11.226 1.00 85.81 224 ALA A C 1
ATOM 1747 O O . ALA A 1 224 ? 16.313 -0.797 11.320 1.00 85.81 224 ALA A O 1
ATOM 1748 N N . THR A 1 225 ? 14.357 0.166 11.869 1.00 86.19 225 THR A N 1
ATOM 1749 C CA . THR A 1 225 ? 14.929 1.295 12.640 1.00 86.19 225 THR A CA 1
ATOM 1750 C C . THR A 1 225 ? 14.303 1.509 14.027 1.00 86.19 225 THR A C 1
ATOM 1752 O O . THR A 1 225 ? 14.753 2.387 14.760 1.00 86.19 225 THR A O 1
ATOM 1755 N N . SER A 1 226 ? 13.301 0.708 14.405 1.00 88.75 226 SER A N 1
ATOM 1756 C CA . SER A 1 226 ? 12.633 0.722 15.717 1.00 88.75 226 SER A CA 1
ATOM 1757 C C . SER A 1 226 ? 12.680 -0.677 16.329 1.00 88.75 226 SER A C 1
ATOM 1759 O O . SER A 1 226 ? 12.390 -1.664 15.651 1.00 88.75 226 SER A O 1
ATOM 1761 N N . GLU A 1 227 ? 13.044 -0.756 17.609 1.00 88.69 227 GLU A N 1
ATOM 1762 C CA . GLU A 1 227 ? 13.087 -2.007 18.375 1.00 88.69 227 GLU A CA 1
ATOM 1763 C C . GLU A 1 227 ? 11.667 -2.537 18.621 1.00 88.69 227 GLU A C 1
ATOM 1765 O O . GLU A 1 227 ? 11.407 -3.725 18.454 1.00 88.69 227 GLU A O 1
ATOM 1770 N N . GLU A 1 228 ? 10.723 -1.634 18.885 1.00 90.75 228 GLU A N 1
ATOM 1771 C CA . GLU A 1 228 ? 9.306 -1.917 19.116 1.00 90.75 228 GLU A CA 1
ATOM 1772 C C . GLU A 1 228 ? 8.629 -2.533 17.879 1.00 90.75 228 GLU A C 1
ATOM 1774 O O . GLU A 1 228 ? 7.817 -3.452 17.995 1.00 90.75 228 GLU A O 1
ATOM 1779 N N . MET A 1 229 ? 8.991 -2.072 16.676 1.00 89.94 229 MET A N 1
ATOM 1780 C CA . MET A 1 229 ? 8.497 -2.642 15.416 1.00 89.94 229 MET A CA 1
ATOM 1781 C C . MET A 1 229 ? 9.117 -4.013 15.111 1.00 89.94 229 MET A C 1
ATOM 1783 O O . MET A 1 229 ? 8.440 -4.875 14.551 1.00 89.94 229 MET A O 1
ATOM 1787 N N . ILE A 1 230 ? 10.373 -4.248 15.507 1.00 89.75 230 ILE A N 1
ATOM 1788 C CA . ILE A 1 230 ? 11.020 -5.568 15.401 1.00 89.75 230 ILE A CA 1
ATOM 1789 C C . ILE A 1 230 ? 10.390 -6.550 16.402 1.00 89.75 230 ILE A C 1
ATOM 1791 O O . ILE A 1 230 ? 10.104 -7.692 16.037 1.00 89.75 230 ILE A O 1
ATOM 1795 N N . GLU A 1 231 ? 10.110 -6.114 17.635 1.00 90.25 231 GLU A N 1
ATOM 1796 C CA . GLU A 1 231 ? 9.385 -6.911 18.630 1.00 90.25 231 GLU A CA 1
ATOM 1797 C C . GLU A 1 231 ? 7.975 -7.256 18.130 1.00 90.25 231 GLU A C 1
ATOM 1799 O O . GLU A 1 231 ? 7.594 -8.429 18.145 1.00 90.25 231 GLU A O 1
ATOM 1804 N N . ALA A 1 232 ? 7.226 -6.287 17.595 1.00 88.94 232 ALA A N 1
ATOM 1805 C CA . ALA A 1 232 ? 5.922 -6.536 16.982 1.00 88.94 232 ALA A CA 1
ATOM 1806 C C . ALA A 1 232 ? 6.008 -7.541 15.815 1.00 88.94 232 ALA A C 1
ATOM 1808 O O . ALA A 1 232 ? 5.239 -8.504 15.778 1.00 88.94 232 ALA A O 1
ATOM 1809 N N . TYR A 1 233 ? 6.980 -7.383 14.907 1.00 87.69 233 TYR A N 1
ATOM 1810 C CA . TYR A 1 233 ? 7.197 -8.321 13.800 1.00 87.69 233 TYR A CA 1
ATOM 1811 C C . TYR A 1 233 ? 7.581 -9.730 14.282 1.00 87.69 233 TYR A C 1
ATOM 1813 O O . TYR A 1 233 ? 7.156 -10.715 13.685 1.00 87.69 233 TYR A O 1
ATOM 1821 N N . SER A 1 234 ? 8.299 -9.874 15.401 1.00 88.62 234 SER A N 1
ATOM 1822 C CA . SER A 1 234 ? 8.655 -11.196 15.948 1.00 88.62 234 SER A CA 1
ATOM 1823 C C . SER A 1 234 ? 7.446 -12.063 16.352 1.00 88.62 234 SER A C 1
ATOM 1825 O O . SER A 1 234 ? 7.582 -13.281 16.470 1.00 88.62 234 SER A O 1
ATOM 1827 N N . HIS A 1 235 ? 6.262 -11.456 16.506 1.00 89.31 235 HIS A N 1
ATOM 1828 C CA . HIS A 1 235 ? 5.008 -12.127 16.859 1.00 89.31 235 HIS A CA 1
ATOM 1829 C C . HIS A 1 235 ? 4.140 -12.539 15.650 1.00 89.31 235 HIS A C 1
ATOM 1831 O O . HIS A 1 235 ? 3.079 -13.140 15.845 1.00 89.31 235 HIS A O 1
ATOM 1837 N N . VAL A 1 236 ? 4.545 -12.242 14.405 1.00 87.19 236 VAL A N 1
ATOM 1838 C CA . VAL A 1 236 ? 3.798 -12.681 13.206 1.00 87.19 236 VAL A CA 1
ATOM 1839 C C . VAL A 1 236 ? 3.884 -14.209 13.023 1.00 87.19 236 VAL A C 1
ATOM 1841 O O . VAL A 1 236 ? 4.749 -14.857 13.609 1.00 87.19 236 VAL A O 1
ATOM 1844 N N . PRO A 1 237 ? 3.031 -14.846 12.195 1.00 83.00 237 PRO A N 1
ATOM 1845 C CA . PRO A 1 237 ? 3.032 -16.308 12.069 1.00 83.00 237 PRO A CA 1
ATOM 1846 C C . PRO A 1 237 ? 4.313 -16.938 11.488 1.00 83.00 237 PRO A C 1
ATOM 1848 O O . PRO A 1 237 ? 4.479 -18.153 11.609 1.00 83.00 237 PRO A O 1
ATOM 1851 N N . ARG A 1 238 ? 5.169 -16.164 10.797 1.00 82.62 238 ARG A N 1
ATOM 1852 C CA . ARG A 1 238 ? 6.381 -16.635 10.088 1.00 82.62 238 ARG A CA 1
ATOM 1853 C C . ARG A 1 238 ? 7.474 -15.545 9.943 1.00 82.62 238 ARG A C 1
ATOM 1855 O O . ARG A 1 238 ? 7.816 -15.212 8.816 1.00 82.62 238 ARG A O 1
ATOM 1862 N N . PRO A 1 239 ? 8.035 -14.979 11.025 1.00 85.62 239 PRO A N 1
ATOM 1863 C CA . PRO A 1 239 ? 9.020 -13.904 10.909 1.00 85.62 239 PRO A CA 1
ATOM 1864 C C . PRO A 1 239 ? 10.296 -14.375 10.195 1.00 85.62 239 PRO A C 1
ATOM 1866 O O . PRO A 1 239 ? 10.898 -15.383 10.578 1.00 85.62 239 PRO A O 1
ATOM 1869 N N . PHE A 1 240 ? 10.747 -13.614 9.198 1.00 86.00 240 PHE A N 1
ATOM 1870 C CA . PHE A 1 240 ? 12.003 -13.825 8.486 1.00 86.00 240 PHE A CA 1
ATOM 1871 C C . PHE A 1 240 ? 12.726 -12.489 8.258 1.00 86.00 240 PHE A C 1
ATOM 1873 O O . PHE A 1 240 ? 12.279 -11.616 7.522 1.00 86.00 240 PHE A O 1
ATOM 1880 N N . GLY A 1 241 ? 13.877 -12.323 8.908 1.00 82.19 241 GLY A N 1
ATOM 1881 C CA . GLY A 1 241 ? 14.705 -11.118 8.832 1.00 82.19 241 GLY A CA 1
ATOM 1882 C C . GLY A 1 241 ? 16.181 -11.467 8.980 1.00 82.19 241 GLY A C 1
ATOM 1883 O O . GLY A 1 241 ? 16.530 -12.459 9.622 1.00 82.19 241 GLY A O 1
ATOM 1884 N N . THR A 1 242 ? 17.069 -10.667 8.387 1.00 77.25 242 THR A N 1
ATOM 1885 C CA . THR A 1 242 ? 18.520 -10.845 8.555 1.00 77.25 242 THR A CA 1
ATOM 1886 C C . THR A 1 242 ? 19.276 -9.528 8.446 1.00 77.25 242 THR A C 1
ATOM 1888 O O . THR A 1 242 ? 19.052 -8.739 7.530 1.00 77.25 242 THR A O 1
ATOM 1891 N N . VAL A 1 243 ? 20.237 -9.321 9.351 1.00 77.44 243 VAL A N 1
ATOM 1892 C CA . VAL A 1 243 ? 21.123 -8.143 9.351 1.00 77.44 243 VAL A CA 1
ATOM 1893 C C . VAL A 1 243 ? 21.904 -7.998 8.041 1.00 77.44 243 VAL A C 1
ATOM 1895 O O . VAL A 1 243 ? 22.158 -6.884 7.604 1.00 77.44 243 VAL A O 1
ATOM 1898 N N . LEU A 1 244 ? 22.187 -9.112 7.353 1.00 72.06 244 LEU A N 1
ATOM 1899 C CA . LEU A 1 244 ? 22.875 -9.107 6.058 1.00 72.06 244 LEU A CA 1
ATOM 1900 C C . LEU A 1 244 ? 22.078 -8.385 4.962 1.00 72.06 244 LEU A C 1
ATOM 1902 O O . LEU A 1 244 ? 22.677 -7.829 4.047 1.00 72.06 244 LEU A O 1
ATOM 1906 N N . ALA A 1 245 ? 20.744 -8.388 5.041 1.00 68.31 245 ALA A N 1
ATOM 1907 C CA . ALA A 1 245 ? 19.908 -7.646 4.106 1.00 68.31 245 ALA A CA 1
ATOM 1908 C C . ALA A 1 245 ? 20.004 -6.142 4.398 1.00 68.31 245 ALA A C 1
ATOM 1910 O O . ALA A 1 245 ? 20.290 -5.361 3.492 1.00 68.31 245 ALA A O 1
ATOM 1911 N N . ASN A 1 246 ? 19.903 -5.760 5.675 1.00 67.94 246 ASN A N 1
ATOM 1912 C CA . ASN A 1 246 ? 20.053 -4.373 6.111 1.00 67.94 246 ASN A CA 1
ATOM 1913 C C . ASN A 1 246 ? 21.422 -3.798 5.725 1.00 67.94 246 ASN A C 1
ATOM 1915 O O . ASN A 1 246 ? 21.489 -2.676 5.226 1.00 67.94 246 ASN A O 1
ATOM 1919 N N . ASP A 1 247 ? 22.498 -4.568 5.892 1.00 72.31 247 ASP A N 1
ATOM 1920 C CA . ASP A 1 247 ? 23.852 -4.174 5.489 1.00 72.31 247 ASP A CA 1
ATOM 1921 C C . ASP A 1 247 ? 23.970 -3.987 3.965 1.00 72.31 247 ASP A C 1
ATOM 1923 O O . ASP A 1 247 ? 24.612 -3.042 3.504 1.00 72.31 247 ASP A O 1
ATOM 1927 N N . VAL A 1 248 ? 23.322 -4.843 3.163 1.00 69.19 248 VAL A N 1
ATOM 1928 C CA . VAL A 1 248 ? 23.323 -4.735 1.693 1.00 69.19 248 VAL A CA 1
ATOM 1929 C C . VAL A 1 248 ? 22.541 -3.509 1.215 1.00 69.19 248 VAL A C 1
ATOM 1931 O O . VAL A 1 248 ? 23.072 -2.757 0.396 1.00 69.19 248 VAL A O 1
ATOM 1934 N N . PHE A 1 249 ? 21.346 -3.241 1.745 1.00 65.50 249 PHE A N 1
ATOM 1935 C CA . PHE A 1 249 ? 20.606 -2.017 1.409 1.00 65.50 249 PHE A CA 1
ATOM 1936 C C . PHE A 1 249 ? 21.331 -0.757 1.921 1.00 65.50 249 PHE A C 1
ATOM 1938 O O . PHE A 1 249 ? 21.530 0.190 1.162 1.00 65.50 249 PHE A O 1
ATOM 1945 N N . SER A 1 250 ? 21.855 -0.774 3.152 1.00 64.94 250 SER A N 1
ATOM 1946 C CA . SER A 1 250 ? 22.650 0.336 3.715 1.00 64.94 250 SER A CA 1
ATOM 1947 C C . SER A 1 250 ? 23.966 0.591 2.965 1.00 64.94 250 SER A C 1
ATOM 1949 O O . SER A 1 250 ? 24.512 1.691 3.043 1.00 64.94 250 SER A O 1
ATOM 1951 N N . SER A 1 251 ? 24.486 -0.390 2.218 1.00 66.81 251 SER A N 1
ATOM 1952 C CA . SER A 1 251 ? 25.677 -0.210 1.374 1.00 66.81 251 SER A CA 1
ATOM 1953 C C . SER A 1 251 ? 25.421 0.600 0.093 1.00 66.81 251 SER A C 1
ATOM 1955 O O . SER A 1 251 ? 26.380 1.005 -0.568 1.00 66.81 251 SER A O 1
ATOM 1957 N N . GLY A 1 252 ? 24.154 0.827 -0.282 1.00 60.66 252 GLY A N 1
ATOM 1958 C CA . GLY A 1 252 ? 23.780 1.515 -1.523 1.00 60.66 252 GLY A CA 1
ATOM 1959 C C . GLY A 1 252 ? 24.114 0.738 -2.805 1.00 60.66 252 GLY A C 1
ATOM 1960 O O . GLY A 1 252 ? 24.234 1.344 -3.871 1.00 60.66 252 GLY A O 1
ATOM 1961 N N . VAL A 1 253 ? 24.315 -0.584 -2.705 1.00 58.50 253 VAL A N 1
ATOM 1962 C CA . VAL A 1 253 ? 24.533 -1.492 -3.851 1.00 58.50 253 VAL A CA 1
ATOM 1963 C C . VAL A 1 253 ? 23.210 -1.945 -4.472 1.00 58.50 253 VAL A C 1
ATOM 1965 O O . VAL A 1 253 ? 23.135 -2.104 -5.689 1.00 58.50 253 VAL A O 1
ATOM 1968 N N . ILE A 1 254 ? 22.172 -2.129 -3.652 1.00 55.25 254 ILE A N 1
ATOM 1969 C CA . ILE A 1 254 ? 20.783 -2.282 -4.099 1.00 55.25 254 ILE A CA 1
ATOM 1970 C C . ILE A 1 254 ? 20.092 -0.928 -3.927 1.00 55.25 254 ILE A C 1
ATOM 1972 O O . ILE A 1 254 ? 20.342 -0.225 -2.946 1.00 55.25 254 ILE A O 1
ATOM 1976 N N . MET A 1 255 ? 19.248 -0.557 -4.888 1.00 52.03 255 MET A N 1
ATOM 1977 C CA . MET A 1 255 ? 18.382 0.612 -4.762 1.00 52.03 255 MET A CA 1
ATOM 1978 C C . MET A 1 255 ? 17.195 0.241 -3.869 1.00 52.03 255 MET A C 1
ATOM 1980 O O . MET A 1 255 ? 16.431 -0.654 -4.211 1.00 52.03 255 MET A O 1
ATOM 1984 N N . SER A 1 256 ? 17.072 0.927 -2.738 1.00 43.62 256 SER A N 1
ATOM 1985 C CA . SER A 1 256 ? 15.771 1.294 -2.179 1.00 43.62 256 SER A CA 1
ATOM 1986 C C . SER A 1 256 ? 15.518 2.715 -2.671 1.00 43.62 256 SER A C 1
ATOM 1988 O O . SER A 1 256 ? 16.394 3.571 -2.485 1.00 43.62 256 SER A O 1
ATOM 1990 N N . GLU A 1 257 ? 14.376 2.954 -3.314 1.00 43.19 257 GLU A N 1
ATOM 1991 C CA . GLU A 1 257 ? 13.735 4.279 -3.239 1.00 43.19 257 GLU A CA 1
ATOM 1992 C C . GLU A 1 257 ? 12.956 4.397 -1.908 1.00 43.19 257 GLU A C 1
ATOM 1994 O O . GLU A 1 257 ? 13.162 3.512 -1.040 1.00 43.19 257 GLU A O 1
#